Protein AF-X1K021-F1 (afdb_monomer_lite)

Secondary structure (DSSP, 8-state):
-EEEETTEEEEPPPEE-STTT-EE-PPPP--TT--EEEE-EEE-TT--EEE---EEE------S-SEEEEE-S--GGG--HHHHHHTT-TT-EEEE-HHHH-S--HHHHTT-SEEEEE--SSTT-S--SBSTT-HHHHHHHTT-EEEEE-SSHHHHHTTS--EE--TTBHIIIII-EEEEE-----SEEEEPTT-TTTTT-EEE---SS-----EEEE-TT-EESEE-TTS-SBSSEEEE-SS-EEEE-

Sequence (249 aa):
LIVSANGVEDTIPMTPTRSGVEYAANIPTYSDTTDILYHVEAMDSDSNVSSSVTYEFWYLIPSSANVLYVNESGDPVLDYQDVLDSLSITGGYDVYDPATYGIPDPSVLANYGSVVWNGDCGYGTILTKESAGNVLYDYMVNGGNIFFNSDEILGLWDGWSNVAYSPGEFPYDVLGVTYIYNDISYDSVYGVTGDPITSGVVAELTHPLTNWDDEVDIDTNVVSIFTDAAATTCRGLRWDDVDNKVVFL

Foldseek 3Di:
DWKAKQNRIDDFDWDADPDNPDTDDDDDDDDQPIWIKDWDWDADPVRDIDIDDIDTAHADDDDLAQEEEEAAAPDPVLDCPVVQVVVPRVRGYHYHYCVRHNDDACVPLVSHQEYEYEHYLQDPDPAAQFLVNGRVSVSVVVLHEYEHEHQHNVCNNVVNDWDADDPRTCCCRPVQFGIKDWQPQDQKKFFDQPPPPRNGDIDGDDDPDGRTQMWTDGDPQKAAGIDPPVRPTGRWIWHDDPRYIYTYD

Structure (mmCIF, N/CA/C/O backbone):
data_AF-X1K021-F1
#
_entry.id   AF-X1K021-F1
#
loop_
_atom_site.group_PDB
_atom_site.id
_atom_site.type_symbol
_atom_site.label_atom_id
_atom_site.label_alt_id
_atom_site.label_comp_id
_atom_site.label_asym_id
_atom_site.label_entity_id
_atom_site.label_seq_id
_atom_site.pdbx_PDB_ins_code
_atom_site.Cartn_x
_atom_site.Cartn_y
_atom_site.Cartn_z
_atom_site.occupancy
_atom_site.B_iso_or_equiv
_atom_site.auth_seq_id
_atom_site.auth_comp_id
_atom_site.auth_asym_id
_atom_site.auth_atom_id
_atom_site.pdbx_PDB_model_num
ATOM 1 N N . LEU A 1 1 ? 15.239 3.481 -27.494 1.00 93.88 1 LEU A N 1
ATOM 2 C CA . LEU A 1 1 ? 15.637 3.467 -26.074 1.00 93.88 1 LEU A CA 1
ATOM 3 C C . LEU A 1 1 ? 17.020 2.853 -26.009 1.00 93.88 1 LEU A C 1
ATOM 5 O O . LEU A 1 1 ? 17.187 1.750 -26.509 1.00 93.88 1 LEU A O 1
ATOM 9 N N . ILE A 1 2 ? 17.996 3.576 -25.478 1.00 95.00 2 ILE A N 1
ATOM 10 C CA . ILE A 1 2 ? 19.333 3.048 -25.212 1.00 95.00 2 ILE A CA 1
ATOM 11 C C . ILE A 1 2 ? 19.376 2.670 -23.737 1.00 95.00 2 ILE A C 1
ATOM 13 O O . ILE A 1 2 ? 19.002 3.485 -22.894 1.00 95.00 2 ILE A O 1
ATOM 17 N N . VAL A 1 3 ? 19.793 1.443 -23.438 1.00 94.31 3 VAL A N 1
ATOM 18 C CA . VAL A 1 3 ? 19.951 0.930 -22.073 1.00 94.31 3 VAL A CA 1
ATOM 19 C C . VAL A 1 3 ? 21.382 0.462 -21.906 1.00 94.31 3 VAL A C 1
ATOM 21 O O . VAL A 1 3 ? 21.883 -0.271 -22.747 1.00 94.31 3 VAL A O 1
ATOM 24 N N . SER A 1 4 ? 22.030 0.858 -20.821 1.00 93.12 4 SER A N 1
ATOM 25 C CA . SER A 1 4 ? 23.324 0.344 -20.400 1.00 93.12 4 SER A CA 1
ATOM 26 C C . SER A 1 4 ? 23.134 -0.497 -19.149 1.00 93.12 4 SER A C 1
ATOM 28 O O . SER A 1 4 ? 22.626 -0.001 -18.147 1.00 93.12 4 SER A O 1
ATOM 30 N N . ALA A 1 5 ? 23.540 -1.762 -19.222 1.00 89.69 5 ALA A N 1
ATOM 31 C CA . ALA A 1 5 ? 23.546 -2.693 -18.104 1.00 89.69 5 ALA A CA 1
ATOM 32 C C . ALA A 1 5 ? 24.994 -3.044 -17.758 1.00 89.69 5 ALA A C 1
ATOM 34 O O . ALA A 1 5 ? 25.696 -3.653 -18.570 1.00 89.69 5 ALA A O 1
ATOM 35 N N . ASN A 1 6 ? 25.470 -2.628 -16.581 1.00 88.31 6 ASN A N 1
ATOM 36 C CA . ASN A 1 6 ? 26.879 -2.758 -16.176 1.00 88.31 6 ASN A CA 1
ATOM 37 C C . ASN A 1 6 ? 27.868 -2.217 -17.234 1.00 88.31 6 ASN A C 1
ATOM 39 O O . ASN A 1 6 ? 28.923 -2.805 -17.491 1.00 88.31 6 ASN A O 1
ATOM 43 N N . GLY A 1 7 ? 27.510 -1.109 -17.891 1.00 88.25 7 GLY A N 1
ATOM 44 C CA . GLY A 1 7 ? 28.322 -0.480 -18.937 1.00 88.25 7 GLY A CA 1
ATOM 45 C C . GLY A 1 7 ? 28.203 -1.114 -20.328 1.00 88.25 7 GLY A C 1
ATOM 46 O O . GLY A 1 7 ? 28.892 -0.669 -21.246 1.00 88.25 7 GLY A O 1
ATOM 47 N N . VAL A 1 8 ? 27.365 -2.141 -20.505 1.00 91.25 8 VAL A N 1
ATOM 48 C CA . VAL A 1 8 ? 27.077 -2.744 -21.814 1.00 91.25 8 VAL A CA 1
ATOM 49 C C . VAL A 1 8 ? 25.807 -2.128 -22.385 1.00 91.25 8 VAL A C 1
ATOM 51 O O . VAL A 1 8 ? 24.727 -2.323 -21.835 1.00 91.25 8 VAL A O 1
ATOM 54 N N . GLU A 1 9 ? 25.946 -1.407 -23.496 1.00 93.25 9 GLU A N 1
ATOM 55 C CA . GLU A 1 9 ? 24.829 -0.740 -24.166 1.00 93.25 9 GLU A CA 1
ATOM 56 C C . GLU A 1 9 ? 24.055 -1.677 -25.101 1.00 93.25 9 GLU A C 1
ATOM 58 O O . GLU A 1 9 ? 24.637 -2.431 -25.885 1.00 93.25 9 GLU A O 1
ATOM 63 N N . ASP A 1 10 ? 22.732 -1.564 -25.051 1.00 93.88 10 ASP A N 1
ATOM 64 C CA . ASP A 1 10 ? 21.785 -2.176 -25.969 1.00 93.88 10 ASP A CA 1
ATOM 65 C C . ASP A 1 10 ? 20.789 -1.127 -26.488 1.00 93.88 10 ASP A C 1
ATOM 67 O O . ASP A 1 10 ? 20.460 -0.144 -25.818 1.00 93.88 10 ASP A O 1
ATOM 71 N N . THR A 1 11 ? 20.307 -1.334 -27.712 1.00 95.06 11 THR A N 1
ATOM 72 C CA . THR A 1 11 ? 19.310 -0.477 -28.359 1.00 95.06 11 THR A CA 1
ATOM 73 C C . THR A 1 11 ? 17.988 -1.215 -28.459 1.00 95.06 11 THR A C 1
ATOM 75 O O . THR A 1 11 ? 17.816 -2.123 -29.271 1.00 95.06 11 THR A O 1
ATOM 78 N N . ILE A 1 12 ? 17.010 -0.756 -27.687 1.00 94.50 12 ILE A N 1
ATOM 79 C CA . ILE A 1 12 ? 15.663 -1.309 -27.670 1.00 94.50 12 ILE A CA 1
ATOM 80 C C . ILE A 1 12 ? 14.760 -0.462 -28.583 1.00 94.50 12 ILE A C 1
ATOM 82 O O . ILE A 1 12 ? 14.604 0.752 -28.352 1.00 94.50 12 ILE A O 1
ATOM 86 N N . PRO A 1 13 ? 14.143 -1.068 -29.618 1.00 92.75 13 PRO A N 1
ATOM 87 C CA . PRO A 1 13 ? 13.168 -0.391 -30.461 1.00 92.75 13 PRO A CA 1
ATOM 88 C C . PRO A 1 13 ? 11.969 0.084 -29.642 1.00 92.75 13 PRO A C 1
ATOM 90 O O . PRO A 1 13 ? 11.385 -0.686 -28.883 1.00 92.75 13 PRO A O 1
ATOM 93 N N . MET A 1 14 ? 11.577 1.344 -29.827 1.00 92.75 14 MET A N 1
ATOM 94 C CA . MET A 1 14 ? 10.377 1.894 -29.199 1.00 92.75 14 MET A CA 1
ATOM 95 C C . MET A 1 14 ? 9.203 1.845 -30.172 1.00 92.75 14 MET A C 1
ATOM 97 O O . MET A 1 14 ? 9.339 2.177 -31.350 1.00 92.75 14 MET A O 1
ATOM 101 N N . THR A 1 15 ? 8.041 1.440 -29.674 1.00 91.31 15 THR A N 1
ATOM 102 C CA . THR A 1 15 ? 6.801 1.328 -30.446 1.00 91.31 15 THR A CA 1
ATOM 103 C C . THR A 1 15 ? 5.843 2.466 -30.102 1.00 91.31 15 THR A C 1
ATOM 105 O O . THR A 1 15 ? 5.716 2.792 -28.921 1.00 91.31 15 THR A O 1
ATOM 108 N N . PRO A 1 16 ? 5.139 3.058 -31.082 1.00 89.25 16 PRO A N 1
ATOM 109 C CA . PRO A 1 16 ? 4.164 4.107 -30.806 1.00 89.25 16 PRO A CA 1
ATOM 110 C C . PRO A 1 16 ? 2.962 3.557 -30.019 1.00 89.25 16 PRO A C 1
ATOM 112 O O . PRO A 1 16 ? 2.382 2.547 -30.418 1.00 89.25 16 PRO A O 1
ATOM 115 N N . THR A 1 17 ? 2.569 4.216 -28.925 1.00 80.19 17 THR A N 1
ATOM 116 C CA . THR A 1 17 ? 1.496 3.753 -28.016 1.00 80.19 17 THR A CA 1
ATOM 117 C C . THR A 1 17 ? 0.142 4.389 -28.326 1.00 80.19 17 THR A C 1
ATOM 119 O O . THR A 1 17 ? -0.866 3.688 -28.425 1.00 80.19 17 THR A O 1
ATOM 122 N N . ARG A 1 18 ? 0.093 5.714 -28.534 1.00 58.97 18 ARG A N 1
ATOM 123 C CA . ARG A 1 18 ? -1.139 6.435 -28.896 1.00 58.97 18 ARG A CA 1
ATOM 124 C C . ARG A 1 18 ? -0.830 7.686 -29.723 1.00 58.97 18 ARG A C 1
ATOM 126 O O . ARG A 1 18 ? 0.024 8.496 -29.388 1.00 58.97 18 ARG A O 1
ATOM 133 N N . SER A 1 19 ? -1.527 7.853 -30.848 1.00 68.19 19 SER A N 1
ATOM 134 C CA . SER A 1 19 ? -1.441 9.009 -31.771 1.00 68.19 19 SER A CA 1
ATOM 135 C C . SER A 1 19 ? -0.088 9.320 -32.448 1.00 68.19 19 SER A C 1
ATOM 137 O O . SER A 1 19 ? 0.000 10.295 -33.187 1.00 68.19 19 SER A O 1
ATOM 139 N N . GLY A 1 20 ? 0.942 8.480 -32.283 1.00 68.44 20 GLY A N 1
ATOM 140 C CA . GLY A 1 20 ? 2.237 8.630 -32.973 1.00 68.44 20 GLY A CA 1
ATOM 141 C C . GLY A 1 20 ? 3.166 9.694 -32.376 1.00 68.44 20 GLY A C 1
ATOM 142 O O . GLY A 1 20 ? 4.229 9.961 -32.935 1.00 68.44 20 GLY A O 1
ATOM 143 N N . VAL A 1 21 ? 2.764 10.283 -31.247 1.00 79.62 21 VAL A N 1
ATOM 144 C CA . VAL A 1 21 ? 3.543 11.270 -30.479 1.00 79.62 21 VAL A CA 1
ATOM 145 C C . VAL A 1 21 ? 4.110 10.692 -29.179 1.00 79.62 21 VAL A C 1
ATOM 147 O O . VAL A 1 21 ? 4.986 11.298 -28.578 1.00 79.62 21 VAL A O 1
ATOM 150 N N . GLU A 1 22 ? 3.652 9.506 -28.778 1.00 87.50 22 GLU A N 1
ATOM 151 C CA . GLU A 1 22 ? 4.146 8.751 -27.626 1.00 87.50 22 GLU A CA 1
ATOM 152 C C . GLU A 1 22 ? 4.749 7.430 -28.102 1.00 87.50 22 GLU A C 1
ATOM 154 O O . GLU A 1 22 ? 4.164 6.746 -28.949 1.00 87.50 22 GLU A O 1
ATOM 159 N N . TYR A 1 23 ? 5.905 7.072 -27.546 1.00 90.25 23 TYR A N 1
ATOM 160 C CA . TYR A 1 23 ? 6.648 5.855 -27.856 1.00 90.25 23 TYR A CA 1
ATOM 161 C C . TYR A 1 23 ? 7.016 5.147 -26.554 1.00 90.25 23 TYR A C 1
ATOM 163 O O . TYR A 1 23 ? 7.451 5.798 -25.608 1.00 90.25 23 TYR A O 1
ATOM 171 N N . ALA A 1 24 ? 6.899 3.821 -26.521 1.00 91.38 24 ALA A N 1
ATOM 172 C CA . ALA A 1 24 ? 7.259 3.008 -25.363 1.00 91.38 24 ALA A CA 1
ATOM 173 C C . ALA A 1 24 ? 8.136 1.819 -25.755 1.00 91.38 24 ALA A C 1
ATOM 175 O O . ALA A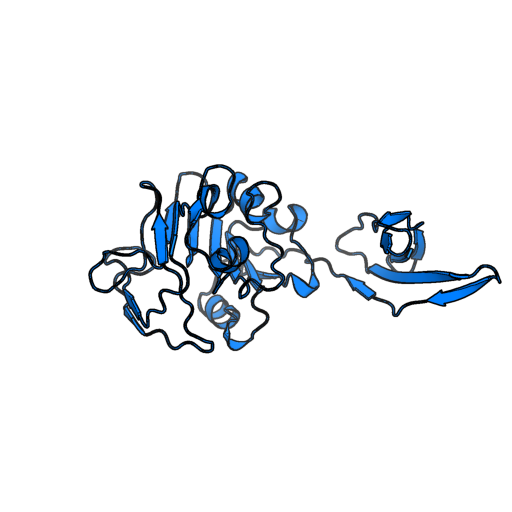 1 24 ? 8.041 1.287 -26.862 1.00 91.38 24 ALA A O 1
ATOM 176 N N . ALA A 1 25 ? 8.979 1.402 -24.820 1.00 92.38 25 ALA A N 1
ATOM 177 C CA . ALA A 1 25 ? 9.733 0.159 -24.844 1.00 92.38 25 ALA A CA 1
ATOM 178 C C . ALA A 1 25 ? 9.875 -0.342 -23.406 1.00 92.38 25 ALA A C 1
ATOM 180 O O . ALA A 1 25 ? 9.902 0.466 -22.480 1.00 92.38 25 ALA A O 1
ATOM 181 N N . ASN A 1 26 ? 10.004 -1.656 -23.239 1.00 89.88 26 ASN A N 1
ATOM 182 C CA . ASN A 1 26 ? 10.288 -2.256 -21.941 1.00 89.88 26 ASN A CA 1
ATOM 183 C C . ASN A 1 26 ? 11.786 -2.523 -21.832 1.00 89.88 26 ASN A C 1
ATOM 185 O O . ASN A 1 26 ? 12.370 -3.133 -22.731 1.00 89.88 26 ASN A O 1
ATOM 189 N N . ILE A 1 27 ? 12.386 -2.089 -20.727 1.00 88.56 27 ILE A N 1
ATOM 190 C CA . ILE A 1 27 ? 13.730 -2.515 -20.342 1.00 88.56 27 ILE A CA 1
ATOM 191 C C . ILE A 1 27 ? 13.633 -3.994 -19.919 1.00 88.56 27 ILE A C 1
ATOM 193 O O . ILE A 1 27 ? 12.727 -4.332 -19.154 1.00 88.56 27 ILE A O 1
ATOM 197 N N . PRO A 1 28 ? 14.487 -4.899 -20.438 1.00 85.56 28 PRO A N 1
ATOM 198 C CA . PRO A 1 28 ? 14.498 -6.295 -20.023 1.00 85.56 28 PRO A CA 1
ATOM 199 C C . PRO A 1 28 ? 14.736 -6.443 -18.522 1.00 85.56 28 PRO A C 1
ATOM 201 O O . PRO A 1 28 ? 15.308 -5.570 -17.879 1.00 85.56 28 PRO A O 1
ATOM 204 N N . THR A 1 29 ? 14.351 -7.588 -17.971 1.00 81.50 29 THR A N 1
ATOM 205 C CA . THR A 1 29 ? 14.687 -7.926 -16.588 1.00 81.50 29 THR A CA 1
ATOM 206 C C . THR A 1 29 ? 16.194 -8.149 -16.453 1.00 81.50 29 THR A C 1
ATOM 208 O O . THR A 1 29 ? 16.773 -8.945 -17.198 1.00 81.50 29 THR A O 1
ATOM 211 N N . TYR A 1 30 ? 16.808 -7.488 -15.473 1.00 81.62 30 TYR A N 1
ATOM 212 C CA . TYR A 1 30 ? 18.199 -7.696 -15.068 1.00 81.62 30 TYR A CA 1
ATOM 213 C C . TYR A 1 30 ? 18.260 -8.212 -13.626 1.00 81.62 30 TYR A C 1
ATOM 215 O O . TYR A 1 30 ? 17.245 -8.235 -12.933 1.00 81.62 30 TYR A O 1
ATOM 223 N N . SER A 1 31 ? 19.432 -8.677 -13.180 1.00 79.88 31 SER A N 1
ATOM 224 C CA . SER A 1 31 ? 19.614 -8.994 -11.760 1.00 79.88 31 SER A CA 1
ATOM 225 C C . SER A 1 31 ? 19.627 -7.715 -10.924 1.00 79.88 31 SER A C 1
ATOM 227 O O . SER A 1 31 ? 20.080 -6.674 -11.395 1.00 79.88 31 SER A O 1
ATOM 229 N N . ASP A 1 32 ? 19.223 -7.844 -9.666 1.00 70.00 32 ASP A N 1
ATOM 230 C CA . ASP A 1 32 ? 19.270 -6.830 -8.599 1.00 70.00 32 ASP A CA 1
ATOM 231 C C . ASP A 1 32 ? 20.648 -6.169 -8.382 1.00 70.00 32 ASP A C 1
ATOM 233 O O . ASP A 1 32 ? 20.761 -5.083 -7.829 1.00 70.00 32 ASP A O 1
ATOM 237 N N . THR A 1 33 ? 21.708 -6.819 -8.850 1.00 77.56 33 THR A N 1
ATOM 238 C CA . THR A 1 33 ? 23.104 -6.356 -8.820 1.00 77.56 33 THR A CA 1
ATOM 239 C C . THR A 1 33 ? 23.557 -5.642 -10.098 1.00 77.56 33 THR A C 1
ATOM 241 O O . THR A 1 33 ? 24.751 -5.392 -10.269 1.00 77.56 33 THR A O 1
ATOM 244 N N . THR A 1 34 ? 22.646 -5.378 -11.036 1.00 82.00 34 THR A N 1
ATOM 245 C CA . THR A 1 34 ? 22.969 -4.723 -12.309 1.00 82.00 34 THR A CA 1
ATOM 246 C C . THR A 1 34 ? 22.701 -3.228 -12.228 1.00 82.00 34 THR A C 1
ATOM 248 O O . THR A 1 34 ? 21.561 -2.821 -12.019 1.00 82.00 34 THR A O 1
ATOM 251 N N . ASP A 1 35 ? 23.724 -2.421 -12.501 1.00 82.56 35 ASP A N 1
ATOM 252 C CA . ASP A 1 35 ? 23.564 -0.979 -12.681 1.00 82.56 35 ASP A CA 1
ATOM 253 C C . ASP A 1 35 ? 22.873 -0.719 -14.026 1.00 82.56 35 ASP A C 1
ATOM 255 O O . ASP A 1 35 ? 23.424 -1.071 -15.081 1.00 82.56 35 ASP A O 1
ATOM 259 N N . ILE A 1 36 ? 21.679 -0.114 -13.997 1.00 89.44 36 ILE A N 1
ATOM 260 C CA . ILE A 1 36 ? 20.903 0.214 -15.197 1.00 89.44 36 ILE A CA 1
ATOM 261 C C . ILE A 1 36 ? 20.840 1.721 -15.415 1.00 89.44 36 ILE A C 1
ATOM 263 O O . ILE A 1 36 ? 20.267 2.465 -14.623 1.00 89.44 36 ILE A O 1
ATOM 267 N N . LEU A 1 37 ? 21.365 2.152 -16.559 1.00 92.25 37 LEU A N 1
ATOM 268 C CA . LEU A 1 37 ? 21.245 3.514 -17.073 1.00 92.25 37 LEU A CA 1
ATOM 269 C C . LEU A 1 37 ? 20.451 3.479 -18.376 1.00 92.25 37 LEU A C 1
ATOM 271 O O . LEU A 1 37 ? 20.615 2.560 -19.175 1.00 92.25 37 LEU A O 1
ATOM 275 N N . TYR A 1 38 ? 19.625 4.483 -18.645 1.00 94.00 38 TYR A N 1
ATOM 276 C CA . TYR A 1 38 ? 18.890 4.559 -19.902 1.00 94.00 38 TYR A CA 1
ATOM 277 C C . TYR A 1 38 ? 18.673 5.991 -20.383 1.00 94.00 38 TYR A C 1
ATOM 279 O O . TYR A 1 38 ? 18.608 6.936 -19.604 1.00 94.00 38 TYR A O 1
ATOM 287 N N . HIS A 1 39 ? 18.544 6.160 -21.694 1.00 95.56 39 HIS A N 1
ATOM 288 C CA . HIS A 1 39 ? 18.113 7.412 -22.311 1.00 95.56 39 HIS A CA 1
ATOM 289 C C . HIS A 1 39 ? 17.355 7.125 -23.606 1.00 95.56 39 HIS A C 1
ATOM 291 O O . HIS A 1 39 ? 17.448 6.044 -24.196 1.00 95.56 39 HIS A O 1
ATOM 297 N N . VAL A 1 40 ? 16.569 8.092 -24.065 1.00 95.62 40 VAL A N 1
ATOM 298 C CA . VAL A 1 40 ? 15.858 7.989 -25.341 1.00 95.62 40 VAL A CA 1
ATOM 299 C C . VAL A 1 40 ? 16.570 8.812 -26.399 1.00 95.62 40 VAL A C 1
ATOM 301 O O . VAL A 1 40 ? 17.002 9.931 -26.139 1.00 95.62 40 VAL A O 1
ATOM 304 N N . GLU A 1 41 ? 16.669 8.254 -27.601 1.00 95.25 41 GLU A N 1
ATOM 305 C CA . GLU A 1 41 ? 17.169 8.952 -28.780 1.00 95.25 41 GLU A CA 1
ATOM 306 C C . GLU A 1 41 ? 16.061 9.049 -29.822 1.00 95.25 41 GLU A C 1
ATOM 308 O O . GLU A 1 41 ? 15.318 8.089 -30.051 1.00 95.25 41 GLU A O 1
ATOM 313 N N . ALA A 1 42 ? 15.962 10.212 -30.458 1.00 92.44 42 ALA A N 1
ATOM 314 C CA . ALA A 1 42 ? 15.086 10.465 -31.587 1.00 92.44 42 ALA A CA 1
ATOM 315 C C . ALA A 1 42 ? 15.928 10.870 -32.798 1.00 92.44 42 ALA A C 1
ATOM 317 O O . ALA A 1 42 ? 16.848 11.678 -32.677 1.00 92.44 42 ALA A O 1
ATOM 318 N N . MET A 1 43 ? 15.587 10.322 -33.965 1.00 92.75 43 MET A N 1
ATOM 319 C CA . MET A 1 43 ? 16.242 10.624 -35.235 1.00 92.75 43 MET A CA 1
ATOM 320 C C . MET A 1 43 ? 15.224 11.198 -36.221 1.00 92.75 43 MET A C 1
ATOM 322 O O . MET A 1 43 ? 14.160 10.607 -36.420 1.00 92.75 43 MET A O 1
ATOM 326 N N . ASP A 1 44 ? 15.537 12.339 -36.835 1.00 92.31 44 ASP A N 1
ATOM 327 C CA . ASP A 1 44 ? 14.700 12.929 -37.884 1.00 92.31 44 ASP A CA 1
ATOM 328 C C . ASP A 1 44 ? 14.959 12.307 -39.273 1.00 92.31 44 ASP A C 1
ATOM 330 O O . ASP A 1 44 ? 15.814 11.436 -39.454 1.00 92.31 44 ASP A O 1
ATOM 334 N N . SER A 1 45 ? 14.202 12.741 -40.287 1.00 94.88 45 SER A N 1
ATOM 335 C CA . SER A 1 45 ? 14.335 12.236 -41.664 1.00 94.88 45 SER A CA 1
ATOM 336 C C . SER A 1 45 ? 15.671 12.575 -42.331 1.00 94.88 45 SER A C 1
ATOM 338 O O . SER A 1 45 ? 16.026 11.939 -43.323 1.00 94.88 45 SER A O 1
ATOM 340 N N . ASP A 1 46 ? 16.402 13.552 -41.795 1.00 97.06 46 ASP A N 1
ATOM 341 C CA . ASP A 1 46 ? 17.709 13.991 -42.282 1.00 97.06 46 ASP A CA 1
ATOM 342 C C . ASP A 1 46 ? 18.857 13.306 -41.518 1.00 97.06 46 ASP A C 1
ATOM 344 O O . ASP A 1 46 ? 20.027 13.616 -41.738 1.00 97.06 46 ASP A O 1
ATOM 348 N N . SER A 1 47 ? 18.535 12.316 -40.675 1.00 94.56 47 SER A N 1
ATOM 349 C CA . SER A 1 47 ? 19.473 11.581 -39.817 1.00 94.56 47 SER A CA 1
ATOM 350 C C . SER A 1 47 ? 20.113 12.425 -38.705 1.00 94.56 47 SER A C 1
ATOM 352 O O . SER A 1 47 ? 21.159 12.043 -38.178 1.00 94.56 47 SER A O 1
ATOM 354 N N . ASN A 1 48 ? 19.505 13.551 -38.312 1.00 95.62 48 ASN A N 1
ATOM 355 C CA . ASN A 1 48 ? 19.915 14.261 -37.100 1.00 95.62 48 ASN A CA 1
ATOM 356 C C . ASN A 1 48 ? 19.385 13.512 -35.877 1.00 95.62 48 ASN A C 1
ATOM 358 O O . ASN A 1 48 ? 18.196 13.200 -35.812 1.00 95.62 48 ASN A O 1
ATOM 362 N N . VAL A 1 49 ? 20.260 13.260 -34.903 1.00 95.38 49 VAL A N 1
ATOM 363 C CA . VAL A 1 49 ? 19.923 12.566 -33.654 1.00 95.38 49 VAL A CA 1
ATOM 364 C C . VAL A 1 49 ? 19.923 13.556 -32.493 1.00 95.38 49 VAL A C 1
ATOM 366 O O . VAL A 1 49 ? 20.817 14.396 -32.377 1.00 95.38 49 VAL A O 1
ATOM 369 N N . SER A 1 50 ? 18.919 13.449 -31.629 1.00 95.81 50 SER A N 1
ATOM 370 C CA . SER A 1 50 ? 18.863 14.130 -30.338 1.00 95.81 50 SER A CA 1
ATOM 371 C C . SER A 1 50 ? 18.564 13.114 -29.241 1.00 95.81 50 SER A C 1
ATOM 373 O O . SER A 1 50 ? 17.754 12.209 -29.447 1.00 95.81 50 SER A O 1
ATOM 375 N N . SER A 1 51 ? 19.204 13.281 -28.087 1.00 95.75 51 SER A N 1
ATOM 376 C CA . SER A 1 51 ? 19.114 12.358 -26.954 1.00 95.75 51 SER A CA 1
ATOM 377 C C . SER A 1 51 ? 18.554 13.086 -25.731 1.00 95.75 51 SER A C 1
ATOM 379 O O . SER A 1 51 ? 18.791 14.284 -25.542 1.00 95.75 51 SER A O 1
ATOM 381 N N . SER A 1 52 ? 17.801 12.373 -24.896 1.00 95.56 52 SER A N 1
ATOM 382 C CA . SER A 1 52 ? 17.404 12.873 -23.580 1.00 95.56 52 SER A CA 1
ATOM 383 C C . SER A 1 52 ? 18.601 12.952 -22.630 1.00 95.56 52 SER A C 1
ATOM 385 O O . SER A 1 52 ? 19.706 12.508 -22.941 1.00 95.56 52 SER A O 1
ATOM 387 N N . VAL A 1 53 ? 18.359 13.465 -21.423 1.00 95.38 53 VAL A N 1
ATOM 388 C CA . VAL A 1 53 ? 19.246 13.169 -20.292 1.00 95.38 53 VAL A CA 1
ATOM 389 C C . VAL A 1 53 ? 19.249 11.662 -20.006 1.00 95.38 53 VAL A C 1
ATOM 391 O O . VAL A 1 53 ? 18.297 10.957 -20.358 1.00 95.38 53 VAL A O 1
ATOM 394 N N . THR A 1 54 ? 20.324 11.183 -19.384 1.00 94.00 54 THR A N 1
ATOM 395 C CA . THR A 1 54 ? 20.420 9.811 -18.878 1.00 94.00 54 THR A CA 1
ATOM 396 C C . THR A 1 54 ? 19.697 9.700 -17.545 1.00 94.00 54 THR A C 1
ATOM 398 O O . THR A 1 54 ? 19.884 10.538 -16.664 1.00 94.00 54 THR A O 1
ATOM 401 N N . TYR A 1 55 ? 18.901 8.651 -17.419 1.00 90.62 55 TYR A N 1
ATOM 402 C CA . TYR A 1 55 ? 18.198 8.238 -16.217 1.00 90.62 55 TYR A CA 1
ATOM 403 C C . TYR A 1 55 ? 18.794 6.930 -15.695 1.00 90.62 55 TYR A C 1
ATOM 405 O O . TYR A 1 55 ? 19.455 6.201 -16.434 1.00 90.62 55 TYR A O 1
ATOM 413 N N . GLU A 1 56 ? 18.528 6.624 -14.434 1.00 87.31 56 GLU A N 1
ATOM 414 C CA . GLU A 1 56 ? 18.882 5.369 -13.772 1.00 87.31 56 GLU A CA 1
ATOM 415 C C . GLU A 1 56 ? 17.679 4.864 -12.976 1.00 87.31 56 GLU A C 1
ATOM 417 O O . GLU A 1 56 ? 16.776 5.643 -12.660 1.00 87.31 56 GLU A O 1
ATOM 422 N N . PHE A 1 57 ? 17.653 3.570 -12.670 1.00 78.12 57 PHE A N 1
ATOM 423 C CA . PHE A 1 57 ? 16.775 3.042 -11.631 1.00 78.12 57 PHE A CA 1
ATOM 424 C C . PHE A 1 57 ? 17.523 2.000 -10.805 1.00 78.12 57 PHE A C 1
ATOM 426 O O . PHE A 1 57 ? 18.433 1.332 -11.300 1.00 78.12 57 PHE A O 1
ATOM 433 N N . TRP A 1 58 ? 17.131 1.890 -9.541 1.00 77.75 58 TRP A N 1
ATOM 434 C CA . TRP A 1 58 ? 17.776 1.032 -8.557 1.00 77.75 58 TRP A CA 1
ATOM 435 C C . TRP A 1 58 ? 16.868 -0.148 -8.219 1.00 77.75 58 TRP A C 1
ATOM 437 O O . TRP A 1 58 ? 15.648 -0.055 -8.345 1.00 77.75 58 TRP A O 1
ATOM 447 N N . TYR A 1 59 ? 17.464 -1.249 -7.769 1.00 82.12 59 TYR A N 1
ATOM 448 C CA . TYR A 1 59 ? 16.739 -2.339 -7.122 1.00 82.12 59 TYR A CA 1
ATOM 449 C C . TYR A 1 59 ? 16.983 -2.252 -5.620 1.00 82.12 59 TYR A C 1
ATOM 451 O O . TYR A 1 59 ? 18.122 -2.040 -5.192 1.00 82.12 59 TYR A O 1
ATOM 459 N N . LEU A 1 60 ? 15.941 -2.460 -4.812 1.00 86.94 60 LEU A N 1
ATOM 460 C CA . LEU A 1 60 ? 16.174 -2.806 -3.417 1.00 86.94 60 LEU A CA 1
ATOM 461 C C . LEU A 1 60 ? 16.728 -4.233 -3.390 1.00 86.94 60 LEU A C 1
ATOM 463 O O . LEU A 1 60 ? 16.108 -5.143 -3.935 1.00 86.94 60 LEU A O 1
ATOM 467 N N . ILE A 1 61 ? 17.873 -4.425 -2.739 1.00 87.19 61 ILE A N 1
ATOM 468 C CA . ILE A 1 61 ? 18.378 -5.753 -2.389 1.00 87.19 61 ILE A CA 1
ATOM 469 C C . ILE A 1 61 ? 17.901 -6.032 -0.961 1.00 87.19 61 ILE A C 1
ATOM 471 O O . ILE A 1 61 ? 18.427 -5.399 -0.039 1.00 87.19 61 ILE A O 1
ATOM 475 N N . PRO A 1 62 ? 16.926 -6.940 -0.756 1.00 89.62 62 PRO A N 1
ATOM 476 C CA . PRO A 1 62 ? 16.430 -7.246 0.576 1.00 89.62 62 PRO A CA 1
ATOM 477 C C . PRO A 1 62 ? 17.559 -7.707 1.493 1.00 89.62 62 PRO A C 1
ATOM 479 O O . PRO A 1 62 ? 18.388 -8.548 1.124 1.00 89.62 62 PRO A O 1
ATOM 482 N N . SER A 1 63 ? 17.595 -7.163 2.703 1.00 90.62 63 SER A N 1
ATOM 483 C CA . SER A 1 63 ? 18.467 -7.670 3.752 1.00 90.62 63 SER A CA 1
ATOM 484 C C . SER A 1 63 ? 17.855 -8.923 4.397 1.00 90.62 63 SER A C 1
ATOM 486 O O . SER A 1 63 ? 16.925 -9.538 3.877 1.00 90.62 63 SER A O 1
ATOM 488 N N . SER A 1 64 ? 18.377 -9.345 5.552 1.00 91.44 64 SER A N 1
ATOM 489 C CA . SER A 1 64 ? 17.728 -10.380 6.368 1.00 91.44 64 SER A CA 1
ATOM 490 C C . SER A 1 64 ? 16.586 -9.837 7.244 1.00 91.44 64 SER A C 1
ATOM 492 O O . SER A 1 64 ? 16.175 -10.524 8.183 1.00 91.44 64 SER A O 1
ATOM 494 N N . ALA A 1 65 ? 16.149 -8.593 7.024 1.00 95.50 65 ALA A N 1
ATOM 495 C CA . ALA A 1 65 ? 15.066 -7.965 7.766 1.00 95.50 65 ALA A CA 1
ATOM 496 C C . ALA A 1 65 ? 13.724 -8.668 7.530 1.00 95.50 65 ALA A C 1
ATOM 498 O O . ALA A 1 65 ? 13.453 -9.186 6.454 1.00 95.50 65 ALA A O 1
ATOM 499 N N . ASN A 1 66 ? 12.866 -8.674 8.554 1.00 94.25 66 ASN A N 1
ATOM 500 C CA . ASN A 1 66 ? 11.525 -9.263 8.454 1.00 94.25 66 ASN A CA 1
ATOM 501 C C . ASN A 1 66 ? 10.445 -8.224 8.119 1.00 94.25 66 ASN A C 1
ATOM 503 O O . ASN A 1 66 ? 9.322 -8.594 7.778 1.00 94.25 66 ASN A O 1
ATOM 507 N N . VAL A 1 67 ? 10.768 -6.937 8.254 1.00 97.44 67 VAL A N 1
ATOM 508 C CA . VAL A 1 67 ? 9.844 -5.826 8.028 1.00 97.44 67 VAL A CA 1
ATOM 509 C C . VAL A 1 67 ? 10.336 -4.989 6.857 1.00 97.44 67 VAL A C 1
ATOM 511 O O . VAL A 1 67 ? 11.513 -4.638 6.805 1.00 97.44 67 VAL A O 1
ATOM 514 N N . LEU A 1 68 ? 9.429 -4.645 5.950 1.00 97.62 68 LEU A N 1
ATOM 515 C CA . LEU A 1 68 ? 9.653 -3.599 4.960 1.00 97.62 68 LEU A CA 1
ATOM 516 C C . LEU A 1 68 ? 8.902 -2.345 5.391 1.00 97.62 68 LEU A C 1
ATOM 518 O O . LEU A 1 68 ? 7.683 -2.389 5.551 1.00 97.62 68 LEU A O 1
ATOM 522 N N . TYR A 1 69 ? 9.617 -1.242 5.568 1.00 97.00 69 TYR A N 1
ATOM 523 C CA . TYR A 1 69 ? 9.020 0.077 5.699 1.00 97.00 69 TYR A CA 1
ATOM 524 C C . TYR A 1 69 ? 8.965 0.735 4.324 1.00 97.00 69 TYR A C 1
ATOM 526 O O . TYR A 1 69 ? 9.999 1.073 3.752 1.00 97.00 69 TYR A O 1
ATOM 534 N N . VAL A 1 70 ? 7.761 0.894 3.788 1.00 94.81 70 VAL A N 1
ATOM 535 C CA . VAL A 1 70 ? 7.526 1.624 2.546 1.00 94.81 70 VAL A CA 1
ATOM 536 C C . VAL A 1 70 ? 7.177 3.058 2.912 1.00 94.81 70 VAL A C 1
ATOM 538 O O . VAL A 1 70 ? 6.155 3.292 3.557 1.00 94.81 70 VAL A O 1
ATOM 541 N N . ASN A 1 71 ? 8.028 4.005 2.522 1.00 92.00 71 ASN A N 1
ATOM 542 C CA . ASN A 1 71 ? 7.786 5.425 2.742 1.00 92.00 71 ASN A CA 1
ATOM 543 C C . ASN A 1 71 ? 7.355 6.084 1.431 1.00 92.00 71 ASN A C 1
ATOM 545 O O . ASN A 1 71 ? 8.192 6.453 0.613 1.00 92.00 71 ASN A O 1
ATOM 549 N N . GLU A 1 72 ? 6.045 6.197 1.229 1.00 88.31 72 GLU A N 1
ATOM 550 C CA . GLU A 1 72 ? 5.447 6.848 0.059 1.00 88.31 72 GLU A CA 1
ATOM 551 C C . GLU A 1 72 ? 5.066 8.310 0.352 1.00 88.31 72 GLU A C 1
ATOM 553 O O . GLU A 1 72 ? 4.765 9.050 -0.576 1.00 88.31 72 GLU A O 1
ATOM 558 N N . SER A 1 73 ? 5.118 8.763 1.613 1.00 83.75 73 SER A N 1
ATOM 559 C CA . SER A 1 73 ? 4.685 10.118 1.991 1.00 83.75 73 SER A CA 1
ATOM 560 C C . SER A 1 73 ? 5.554 11.232 1.405 1.00 83.75 73 SER A C 1
ATOM 562 O O . SER A 1 73 ? 5.081 12.348 1.204 1.00 83.75 73 SER A O 1
ATOM 564 N N . GLY A 1 74 ? 6.847 10.970 1.184 1.00 76.75 74 GLY A N 1
ATOM 565 C CA . GLY A 1 74 ? 7.822 11.947 0.684 1.00 76.75 74 GLY A CA 1
ATOM 566 C C . GLY A 1 74 ? 8.081 13.157 1.601 1.00 76.75 74 GLY A C 1
ATOM 567 O O . GLY A 1 74 ? 9.025 13.911 1.352 1.00 76.75 74 GLY A O 1
ATOM 568 N N . ASP A 1 75 ? 7.292 13.343 2.664 1.00 81.44 75 ASP A N 1
ATOM 569 C CA . ASP A 1 75 ? 7.430 14.410 3.651 1.00 81.44 75 ASP A CA 1
ATOM 570 C C . ASP A 1 75 ? 8.192 13.894 4.885 1.00 81.44 75 ASP A C 1
ATOM 572 O O . ASP A 1 75 ? 7.696 13.016 5.597 1.00 81.44 75 ASP A O 1
ATOM 576 N N . PRO A 1 76 ? 9.371 14.460 5.206 1.00 83.06 76 PRO A N 1
ATOM 577 C CA . PRO A 1 76 ? 10.124 14.097 6.404 1.00 83.06 76 PRO A CA 1
ATOM 578 C C . PRO A 1 76 ? 9.352 14.252 7.723 1.00 83.06 76 PRO A C 1
ATOM 580 O O . PRO A 1 76 ? 9.720 13.625 8.711 1.00 83.06 76 PRO A O 1
ATOM 583 N N . VAL A 1 77 ? 8.314 15.095 7.779 1.00 81.62 77 VAL A N 1
ATOM 584 C CA . VAL A 1 77 ? 7.460 15.260 8.971 1.00 81.62 77 VAL A CA 1
ATOM 585 C C . VAL A 1 77 ? 6.558 14.043 9.192 1.00 81.62 77 VAL A C 1
ATOM 587 O O . VAL A 1 77 ? 6.173 13.771 10.329 1.00 81.62 77 VAL A O 1
ATOM 590 N N . LEU A 1 78 ? 6.241 13.311 8.124 1.00 82.88 78 LEU A N 1
ATOM 591 C CA . LEU A 1 78 ? 5.399 12.118 8.141 1.00 82.88 78 LEU A CA 1
ATOM 592 C C . LEU A 1 78 ? 6.220 10.819 8.107 1.00 82.88 78 LEU A C 1
ATOM 594 O O . LEU A 1 78 ? 5.644 9.744 7.981 1.00 82.88 78 LEU A O 1
ATOM 598 N N . ASP A 1 79 ? 7.550 10.892 8.197 1.00 88.94 79 ASP A N 1
ATOM 599 C CA . ASP A 1 79 ? 8.434 9.723 8.215 1.00 88.94 79 ASP A CA 1
ATOM 600 C C . ASP A 1 79 ? 8.394 9.015 9.583 1.00 88.94 79 ASP A C 1
ATOM 602 O O . ASP A 1 79 ? 8.476 9.641 10.643 1.00 88.94 79 ASP A O 1
ATOM 606 N N . TYR A 1 80 ? 8.280 7.687 9.566 1.00 90.38 80 TYR A N 1
ATOM 607 C CA . TYR A 1 80 ? 8.207 6.843 10.758 1.00 90.38 80 TYR A CA 1
ATOM 608 C C . TYR A 1 80 ? 9.532 6.159 11.111 1.00 90.38 80 TYR A C 1
ATOM 610 O O . TYR A 1 80 ? 9.570 5.430 12.102 1.00 90.38 80 TYR A O 1
ATOM 618 N N . GLN A 1 81 ? 10.624 6.386 10.376 1.00 92.31 81 GLN A N 1
ATOM 619 C CA . GLN A 1 81 ? 11.920 5.750 10.655 1.00 92.31 81 GLN A CA 1
ATOM 620 C C . GLN A 1 81 ? 12.389 5.946 12.103 1.00 92.31 81 GLN A C 1
ATOM 622 O O . GLN A 1 81 ? 12.740 4.968 12.757 1.00 92.31 81 GLN A O 1
ATOM 627 N N . ASP A 1 82 ? 12.294 7.160 12.659 1.00 91.44 82 ASP A N 1
ATOM 628 C CA . ASP A 1 82 ? 12.666 7.419 14.061 1.00 91.44 82 ASP A CA 1
ATOM 629 C C . ASP A 1 82 ? 11.833 6.574 15.047 1.00 91.44 82 ASP A C 1
ATOM 631 O O . ASP A 1 82 ? 12.334 6.089 16.069 1.00 91.44 82 ASP A O 1
ATOM 635 N N . VAL A 1 83 ? 10.548 6.368 14.737 1.00 91.12 83 VAL A N 1
ATOM 636 C CA . VAL A 1 83 ? 9.658 5.511 15.529 1.00 91.12 83 VAL A CA 1
ATOM 637 C C . VAL A 1 83 ? 10.083 4.053 15.386 1.00 91.12 83 VAL A C 1
ATOM 639 O O . VAL A 1 83 ? 10.264 3.381 16.401 1.00 91.12 83 VAL A O 1
ATOM 642 N N . LEU A 1 84 ? 10.296 3.563 14.164 1.00 94.00 84 LEU A N 1
ATOM 643 C CA . LEU A 1 84 ? 10.707 2.181 13.895 1.00 94.00 84 LEU A CA 1
ATOM 644 C C . LEU A 1 84 ? 12.059 1.842 14.537 1.00 94.00 84 LEU A C 1
ATOM 646 O O . LEU A 1 84 ? 12.197 0.783 15.158 1.00 94.00 84 LEU A O 1
ATOM 650 N N . ASP A 1 85 ? 13.020 2.762 14.483 1.00 93.50 85 ASP A N 1
ATOM 651 C CA . ASP A 1 85 ? 14.317 2.647 15.153 1.00 93.50 85 ASP A CA 1
ATOM 652 C C . ASP A 1 85 ? 14.154 2.507 16.671 1.00 93.50 85 ASP A C 1
ATOM 654 O O . ASP A 1 85 ? 14.830 1.695 17.315 1.00 93.50 85 ASP A O 1
ATOM 658 N N . SER A 1 86 ? 13.207 3.245 17.260 1.00 94.56 86 SER A N 1
ATOM 659 C CA . SER A 1 86 ? 12.925 3.178 18.697 1.00 94.56 86 SER A CA 1
ATOM 660 C C . SER A 1 86 ? 12.317 1.838 19.139 1.00 94.56 86 SER A C 1
ATOM 662 O O . SER A 1 86 ? 12.517 1.418 20.283 1.00 94.56 86 SER A O 1
ATOM 664 N N . LEU A 1 87 ? 11.623 1.130 18.238 1.00 91.88 87 LEU A N 1
ATOM 665 C CA . LEU A 1 87 ? 10.934 -0.130 18.537 1.00 91.88 87 LEU A CA 1
ATOM 666 C C . LEU A 1 87 ? 11.876 -1.332 18.671 1.00 91.88 87 LEU A C 1
ATOM 668 O O . LEU A 1 87 ? 11.446 -2.383 19.149 1.00 91.88 87 LEU A O 1
ATOM 672 N N . SER A 1 88 ? 13.155 -1.203 18.292 1.00 87.69 88 SER A N 1
ATOM 673 C CA . SER A 1 88 ? 14.129 -2.308 18.346 1.00 87.69 88 SER A CA 1
ATOM 674 C C . SER A 1 88 ? 13.612 -3.585 17.657 1.00 87.69 88 SER A C 1
ATOM 676 O O . SER A 1 88 ? 13.690 -4.687 18.213 1.00 87.69 88 SER A O 1
ATOM 678 N N . ILE A 1 89 ? 13.049 -3.431 16.452 1.00 91.19 89 ILE A N 1
ATOM 679 C CA . ILE A 1 89 ? 12.436 -4.515 15.671 1.00 91.19 89 ILE A CA 1
ATOM 680 C C . ILE A 1 89 ? 13.441 -5.660 15.495 1.00 91.19 89 ILE A C 1
ATOM 682 O O . ILE A 1 89 ? 14.552 -5.480 14.993 1.00 91.19 89 ILE A O 1
ATOM 686 N N . THR A 1 90 ? 13.059 -6.866 15.922 1.00 88.50 90 THR A N 1
ATOM 687 C CA . THR A 1 90 ? 13.932 -8.042 15.811 1.00 88.50 90 THR A CA 1
ATOM 688 C C . THR A 1 90 ? 14.181 -8.373 14.342 1.00 88.50 90 THR A C 1
ATOM 690 O O . THR A 1 90 ? 13.237 -8.567 13.585 1.00 88.50 90 THR A O 1
ATOM 693 N N . GLY A 1 91 ? 15.455 -8.463 13.956 1.00 88.38 91 GLY A N 1
ATOM 694 C CA . GLY A 1 91 ? 15.863 -8.649 12.559 1.00 88.38 91 GLY A CA 1
ATOM 695 C C . GLY A 1 91 ? 15.993 -7.344 11.769 1.00 88.38 91 GLY A C 1
ATOM 696 O O . GLY A 1 91 ? 16.584 -7.369 10.698 1.00 88.38 91 GLY A O 1
ATOM 697 N N . GLY A 1 92 ? 15.539 -6.214 12.320 1.00 94.38 92 GLY A N 1
ATOM 698 C CA . GLY A 1 92 ? 15.540 -4.916 11.650 1.00 94.38 92 GLY A CA 1
ATOM 699 C C . GLY A 1 92 ? 14.418 -4.767 10.622 1.00 94.38 92 GLY A C 1
ATOM 700 O O . GLY A 1 92 ? 13.531 -5.620 10.509 1.00 94.38 92 GLY A O 1
ATOM 701 N N . TYR A 1 93 ? 14.478 -3.661 9.889 1.00 97.25 93 TYR A N 1
ATOM 702 C CA . TYR A 1 93 ? 13.611 -3.349 8.761 1.00 97.25 93 TYR A CA 1
ATOM 703 C C . TYR A 1 93 ? 14.455 -2.811 7.602 1.00 97.25 93 TYR A C 1
ATOM 705 O O . TYR A 1 93 ? 15.513 -2.224 7.835 1.00 97.25 93 TYR A O 1
ATOM 713 N N . ASP A 1 94 ? 13.985 -3.013 6.376 1.00 97.00 94 ASP A N 1
ATOM 714 C CA . ASP A 1 94 ? 14.504 -2.304 5.205 1.00 97.00 94 ASP A CA 1
ATOM 715 C C . ASP A 1 94 ? 13.585 -1.130 4.863 1.00 97.00 94 ASP A C 1
ATOM 717 O O . ASP A 1 94 ? 12.396 -1.153 5.186 1.00 97.00 94 ASP A O 1
ATOM 721 N N . VAL A 1 95 ? 14.132 -0.116 4.191 1.00 95.31 95 VAL A N 1
ATOM 722 C CA . VAL A 1 95 ? 13.375 1.047 3.712 1.00 95.31 95 VAL A CA 1
ATOM 723 C C . VAL A 1 95 ? 13.202 0.953 2.204 1.00 95.31 95 VAL A C 1
ATOM 725 O O . VAL A 1 95 ? 14.168 0.738 1.471 1.00 95.31 95 VAL A O 1
ATOM 728 N N . TYR A 1 96 ? 11.973 1.154 1.748 1.00 93.81 96 TYR A N 1
ATOM 729 C CA . TYR A 1 96 ? 11.609 1.187 0.343 1.00 93.81 96 TYR A CA 1
ATOM 730 C C . TYR A 1 96 ? 10.917 2.508 0.024 1.00 93.81 96 TYR A C 1
ATOM 732 O O . TYR A 1 96 ? 9.902 2.853 0.620 1.00 93.81 96 TYR A O 1
ATOM 740 N N . ASP A 1 97 ? 11.466 3.234 -0.939 1.00 90.94 97 ASP A N 1
ATOM 741 C CA . ASP A 1 97 ? 10.877 4.452 -1.482 1.00 90.94 97 ASP A CA 1
ATOM 742 C C . ASP A 1 97 ? 10.358 4.160 -2.901 1.00 90.94 97 ASP A C 1
ATOM 744 O O . ASP A 1 97 ? 11.169 3.948 -3.814 1.00 90.94 97 ASP A O 1
ATOM 748 N N . PRO A 1 98 ? 9.029 4.140 -3.117 1.00 88.81 98 PRO A N 1
ATOM 749 C CA . PRO A 1 98 ? 8.443 3.959 -4.441 1.00 88.81 98 PRO A CA 1
ATOM 750 C C . PRO A 1 98 ? 8.902 4.980 -5.486 1.00 88.81 98 PRO A C 1
ATOM 752 O O . PRO A 1 98 ? 8.968 4.637 -6.667 1.00 88.81 98 PRO A O 1
ATOM 755 N N . ALA A 1 99 ? 9.267 6.205 -5.094 1.00 84.69 99 ALA A N 1
ATOM 756 C CA . ALA A 1 99 ? 9.797 7.199 -6.026 1.00 84.69 99 ALA A CA 1
ATOM 757 C C . ALA A 1 99 ? 11.193 6.816 -6.549 1.00 84.69 99 ALA A C 1
ATOM 759 O O . ALA A 1 99 ? 11.562 7.190 -7.664 1.00 84.69 99 ALA A O 1
ATOM 760 N N . THR A 1 100 ? 11.951 6.043 -5.765 1.00 85.56 100 THR A N 1
ATOM 761 C CA . THR A 1 100 ? 13.289 5.551 -6.118 1.00 85.56 100 THR A CA 1
ATOM 762 C C . THR A 1 100 ? 13.239 4.206 -6.847 1.00 85.56 100 THR A C 1
ATOM 764 O O . THR A 1 100 ? 13.915 4.021 -7.860 1.00 85.56 100 THR A O 1
ATOM 767 N N . TYR A 1 101 ? 12.453 3.258 -6.332 1.00 86.19 101 TYR A N 1
ATOM 768 C CA . TYR A 1 101 ? 12.465 1.858 -6.775 1.00 86.19 101 TYR A CA 1
ATOM 769 C C . TYR A 1 101 ? 11.269 1.477 -7.663 1.00 86.19 101 TYR A C 1
ATOM 771 O O . TYR A 1 101 ? 11.251 0.399 -8.253 1.00 86.19 101 TYR A O 1
ATOM 779 N N . GLY A 1 102 ? 10.266 2.349 -7.787 1.00 87.25 102 GLY A N 1
ATOM 780 C CA . GLY A 1 102 ? 9.012 2.044 -8.471 1.00 87.25 102 GLY A CA 1
ATOM 781 C C . GLY A 1 102 ? 8.102 1.124 -7.655 1.00 87.25 102 GLY A C 1
ATOM 782 O O . GLY A 1 102 ? 8.274 0.948 -6.449 1.00 87.25 102 GLY A O 1
ATOM 783 N N . ILE A 1 103 ? 7.111 0.528 -8.319 1.00 89.38 103 ILE A N 1
ATOM 784 C CA . ILE A 1 103 ? 6.135 -0.362 -7.675 1.00 89.38 103 ILE A CA 1
ATOM 785 C C . ILE A 1 103 ? 6.843 -1.632 -7.175 1.00 89.38 103 ILE A C 1
ATOM 787 O O . ILE A 1 103 ? 7.422 -2.336 -8.004 1.00 89.38 103 ILE A O 1
ATOM 791 N N . PRO A 1 104 ? 6.801 -1.952 -5.865 1.00 90.56 104 PRO A N 1
ATOM 792 C CA . PRO A 1 104 ? 7.419 -3.167 -5.360 1.00 90.56 104 PRO A CA 1
ATOM 793 C C . PRO A 1 104 ? 6.672 -4.385 -5.902 1.00 90.56 104 PRO A C 1
ATOM 795 O O . PRO A 1 104 ? 5.444 -4.444 -5.874 1.00 90.56 104 PRO A O 1
ATOM 798 N N . ASP A 1 105 ? 7.422 -5.367 -6.387 1.00 86.00 105 ASP A N 1
ATOM 799 C CA . ASP A 1 105 ? 6.877 -6.600 -6.946 1.00 86.00 105 ASP A CA 1
ATOM 800 C C . ASP A 1 105 ? 7.126 -7.793 -5.992 1.00 86.00 105 ASP A C 1
ATOM 802 O O . ASP A 1 105 ? 7.728 -7.633 -4.919 1.00 86.00 105 ASP A O 1
ATOM 806 N N . PRO A 1 106 ? 6.678 -9.015 -6.335 1.00 85.88 106 PRO A N 1
ATOM 807 C CA . PRO A 1 106 ? 6.896 -10.182 -5.485 1.00 85.88 106 PRO A CA 1
ATOM 808 C C . PRO A 1 106 ? 8.369 -10.529 -5.224 1.00 85.88 106 PRO A C 1
ATOM 810 O O . PRO A 1 106 ? 8.644 -11.241 -4.263 1.00 85.88 106 PRO A O 1
ATOM 813 N N . SER A 1 107 ? 9.321 -10.050 -6.032 1.00 84.38 107 SER A N 1
ATOM 814 C CA . SER A 1 107 ? 10.753 -10.221 -5.758 1.00 84.38 107 SER A CA 1
ATOM 815 C C . SER A 1 107 ? 11.235 -9.376 -4.576 1.00 84.38 107 SER A C 1
ATOM 817 O O . SER A 1 107 ? 12.269 -9.701 -3.996 1.00 84.38 107 SER A O 1
ATOM 819 N N . VAL A 1 108 ? 10.464 -8.355 -4.181 1.00 92.00 108 VAL A N 1
ATOM 820 C CA . VAL A 1 108 ? 10.691 -7.526 -2.992 1.00 92.00 108 VAL A CA 1
ATOM 821 C C . VAL A 1 108 ? 9.768 -7.969 -1.858 1.00 92.00 108 VAL A C 1
ATOM 823 O O . VAL A 1 108 ? 10.254 -8.487 -0.852 1.00 92.00 108 VAL A O 1
ATOM 826 N N . LEU A 1 109 ? 8.445 -7.831 -2.023 1.00 94.88 109 LEU A N 1
ATOM 827 C CA . LEU A 1 109 ? 7.475 -7.982 -0.926 1.00 94.88 109 LEU A CA 1
ATOM 828 C C . LEU A 1 109 ? 7.509 -9.374 -0.277 1.00 94.88 109 LEU A C 1
ATOM 830 O O . LEU A 1 109 ? 7.377 -9.484 0.939 1.00 94.88 109 LEU A O 1
ATOM 834 N N . ALA A 1 110 ? 7.757 -10.437 -1.051 1.00 93.62 110 ALA A N 1
ATOM 835 C CA . ALA A 1 110 ? 7.760 -11.807 -0.532 1.00 93.62 110 ALA A CA 1
ATOM 836 C C . ALA A 1 110 ? 8.931 -12.125 0.421 1.00 93.62 110 ALA A C 1
ATOM 838 O O . ALA A 1 110 ? 8.938 -13.192 1.036 1.00 93.62 110 ALA A O 1
ATOM 839 N N . ASN A 1 111 ? 9.919 -11.232 0.557 1.00 94.94 111 ASN A N 1
ATOM 840 C CA . ASN A 1 111 ? 11.029 -11.408 1.500 1.00 94.94 111 ASN A CA 1
ATOM 841 C C . ASN A 1 111 ? 10.677 -10.972 2.929 1.00 94.94 111 ASN A C 1
ATOM 843 O O . ASN A 1 111 ? 11.429 -11.276 3.852 1.00 94.94 111 ASN A O 1
ATOM 847 N N . TYR A 1 112 ? 9.544 -10.293 3.123 1.00 96.69 112 TYR A N 1
ATOM 848 C CA . TYR A 1 112 ? 9.180 -9.677 4.395 1.00 96.69 112 TYR A CA 1
ATOM 849 C C . TYR A 1 112 ? 7.903 -10.296 4.960 1.00 96.69 112 TYR A C 1
ATOM 851 O O . TYR A 1 112 ? 6.894 -10.432 4.268 1.00 96.69 112 TYR A O 1
ATOM 859 N N . GLY A 1 113 ? 7.919 -10.645 6.247 1.00 95.75 113 GLY A N 1
ATOM 860 C CA . GLY A 1 113 ? 6.7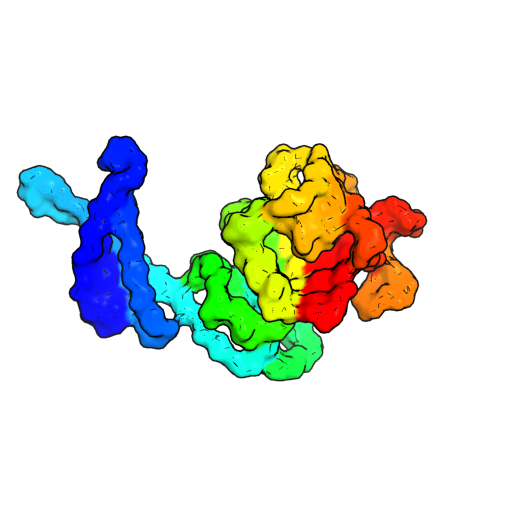34 -11.138 6.954 1.00 95.75 113 GLY A CA 1
ATOM 861 C C . GLY A 1 113 ? 5.732 -10.034 7.305 1.00 95.75 113 GLY A C 1
ATOM 862 O O . GLY A 1 113 ? 4.558 -10.326 7.545 1.00 95.75 113 GLY A O 1
ATOM 863 N N . SER A 1 114 ? 6.179 -8.776 7.334 1.00 96.75 114 SER A N 1
ATOM 864 C CA . SER A 1 114 ? 5.311 -7.612 7.512 1.00 96.75 114 SER A CA 1
ATOM 865 C C . SER A 1 114 ? 5.729 -6.452 6.616 1.00 96.75 114 SER A C 1
ATOM 867 O O . SER A 1 114 ? 6.919 -6.181 6.454 1.00 96.75 114 SER A O 1
ATOM 869 N N . VAL A 1 115 ? 4.743 -5.716 6.118 1.00 97.62 115 VAL A N 1
ATOM 870 C CA . VAL A 1 115 ? 4.920 -4.451 5.407 1.00 97.62 115 VAL A CA 1
ATOM 871 C C . VAL A 1 115 ? 4.255 -3.346 6.219 1.00 97.62 115 VAL A C 1
ATOM 873 O O . VAL A 1 115 ? 3.079 -3.443 6.567 1.00 97.62 115 VAL A O 1
ATOM 876 N N . VAL A 1 116 ? 5.024 -2.306 6.529 1.00 97.00 116 VAL A N 1
ATOM 877 C CA . VAL A 1 116 ? 4.538 -1.038 7.075 1.00 97.00 116 VAL A CA 1
ATOM 878 C C . VAL A 1 116 ? 4.530 -0.051 5.921 1.00 97.00 116 VAL A C 1
ATOM 880 O O . VAL A 1 116 ? 5.589 0.397 5.491 1.00 97.00 116 VAL A O 1
ATOM 883 N N . TRP A 1 117 ? 3.352 0.241 5.390 1.00 95.19 117 TRP A N 1
ATOM 884 C CA . TRP A 1 117 ? 3.167 1.135 4.260 1.00 95.19 117 TRP A CA 1
ATOM 885 C C . TRP A 1 117 ? 2.658 2.486 4.746 1.00 95.19 117 TRP A C 1
ATOM 887 O O . TRP A 1 117 ? 1.487 2.631 5.094 1.00 95.19 117 TRP A O 1
ATOM 897 N N . ASN A 1 118 ? 3.560 3.462 4.764 1.00 91.94 118 ASN A N 1
ATOM 898 C CA . ASN A 1 118 ? 3.245 4.858 5.026 1.00 91.94 118 ASN A CA 1
ATOM 899 C C . ASN A 1 118 ? 2.880 5.525 3.708 1.00 91.94 118 ASN A C 1
ATOM 901 O O . ASN A 1 118 ? 3.757 5.966 2.962 1.00 91.94 118 ASN A O 1
ATOM 905 N N . GLY A 1 119 ? 1.588 5.478 3.402 1.00 83.94 119 GLY A N 1
ATOM 906 C CA . GLY A 1 119 ? 1.014 5.958 2.158 1.00 83.94 119 GLY A CA 1
ATOM 907 C C . GLY A 1 119 ? 1.108 7.472 2.021 1.00 83.94 119 GLY A C 1
ATOM 908 O O . GLY A 1 119 ? 1.135 8.213 3.003 1.00 83.94 119 GLY A O 1
ATOM 909 N N . ASP A 1 120 ? 1.135 7.914 0.771 1.00 72.06 120 ASP A N 1
ATOM 910 C CA . ASP A 1 120 ? 1.054 9.324 0.396 1.00 72.06 120 ASP A CA 1
ATOM 911 C C . ASP A 1 120 ? -0.314 9.938 0.762 1.00 72.06 120 ASP A C 1
ATOM 913 O O . ASP A 1 120 ? -1.281 9.228 1.062 1.00 72.06 120 ASP A O 1
ATOM 917 N N . CYS A 1 121 ? -0.436 11.258 0.614 1.00 71.62 121 CYS A N 1
ATOM 918 C CA . CYS A 1 121 ? -1.691 12.014 0.519 1.00 71.62 121 CYS A CA 1
ATOM 919 C C . CYS A 1 121 ? -2.479 11.664 -0.772 1.00 71.62 121 CYS A C 1
ATOM 921 O O . CYS A 1 121 ? -3.159 12.506 -1.356 1.00 71.62 121 CYS A O 1
ATOM 923 N N . GLY A 1 122 ? -2.312 10.447 -1.298 1.00 66.38 122 GLY A N 1
ATOM 924 C CA . GLY A 1 122 ? -2.890 9.942 -2.541 1.00 66.38 122 GLY A CA 1
ATOM 925 C C . GLY A 1 122 ? -2.231 10.428 -3.847 1.00 66.38 122 GLY A C 1
ATOM 926 O O . GLY A 1 122 ? -2.308 9.738 -4.868 1.00 66.38 122 GLY A O 1
ATOM 927 N N . TYR A 1 123 ? -1.570 11.585 -3.884 1.00 70.81 123 TYR A N 1
ATOM 928 C CA . TYR A 1 123 ? -1.142 12.219 -5.139 1.00 70.81 123 TYR A CA 1
ATOM 929 C C . TYR A 1 123 ? 0.022 11.521 -5.856 1.00 70.81 123 TYR A C 1
ATOM 931 O O . TYR A 1 123 ? 1.188 11.868 -5.719 1.00 70.81 123 TYR A O 1
ATOM 939 N N . GLY A 1 124 ? -0.327 10.650 -6.804 1.00 73.31 124 GLY A N 1
ATOM 940 C CA . GLY A 1 124 ? 0.666 9.874 -7.548 1.00 73.31 124 GLY A CA 1
ATOM 941 C C . GLY A 1 124 ? 0.967 8.537 -6.886 1.00 73.31 124 GLY A C 1
ATOM 942 O O . GLY A 1 124 ? 1.991 7.934 -7.210 1.00 73.31 124 GLY A O 1
ATOM 943 N N . THR A 1 125 ? 0.056 8.068 -6.021 1.00 82.56 125 THR A N 1
ATOM 944 C CA . THR A 1 125 ? 0.167 6.740 -5.434 1.00 82.56 125 THR A CA 1
ATOM 945 C C . THR A 1 125 ? 0.302 5.666 -6.506 1.00 82.56 125 THR A C 1
ATOM 947 O O . THR A 1 125 ? -0.332 5.704 -7.567 1.00 82.56 125 THR A O 1
ATOM 950 N N . ILE A 1 126 ? 1.141 4.684 -6.202 1.00 86.81 126 ILE A N 1
ATOM 951 C CA . ILE A 1 126 ? 1.326 3.493 -7.029 1.00 86.81 126 ILE A CA 1
ATOM 952 C C . ILE A 1 126 ? 0.282 2.405 -6.752 1.00 86.81 126 ILE A C 1
ATOM 954 O O . ILE A 1 126 ? 0.209 1.418 -7.489 1.00 86.81 126 ILE A O 1
ATOM 958 N N . LEU A 1 127 ? -0.521 2.567 -5.698 1.00 91.88 127 LEU A N 1
ATOM 959 C CA . LEU A 1 127 ? -1.589 1.645 -5.342 1.00 91.88 127 LEU A CA 1
ATOM 960 C C . LEU A 1 127 ? -2.858 1.941 -6.146 1.00 91.88 127 LEU A C 1
ATOM 962 O O . LEU A 1 127 ? -3.164 3.076 -6.512 1.00 91.88 127 LEU A O 1
ATOM 966 N N . THR A 1 128 ? -3.633 0.893 -6.406 1.00 92.94 128 THR A N 1
ATOM 967 C CA . THR A 1 128 ? -4.882 0.991 -7.166 1.00 92.94 128 THR A CA 1
ATOM 968 C C . THR A 1 128 ? -6.078 0.644 -6.289 1.00 92.94 128 THR A C 1
ATOM 970 O O . THR A 1 128 ? -5.980 -0.192 -5.393 1.00 92.94 128 THR A O 1
ATOM 973 N N . LYS A 1 129 ? -7.224 1.277 -6.560 1.00 95.06 129 LYS A N 1
ATOM 974 C CA . LYS A 1 129 ? -8.478 0.986 -5.855 1.00 95.06 129 LYS A CA 1
ATOM 975 C C . LYS A 1 129 ? -8.946 -0.453 -6.077 1.00 95.06 129 LYS A C 1
ATOM 977 O O . LYS A 1 129 ? -9.499 -1.069 -5.176 1.00 95.06 129 LYS A O 1
ATOM 982 N N . GLU A 1 130 ? -8.765 -0.977 -7.283 1.00 97.81 130 GLU A N 1
ATOM 983 C CA . GLU A 1 130 ? -9.123 -2.355 -7.616 1.00 97.81 130 GLU A CA 1
ATOM 984 C C . GLU A 1 130 ? -8.148 -3.321 -6.936 1.00 97.81 130 GLU A C 1
ATOM 986 O O . GLU A 1 130 ? -6.939 -3.115 -6.985 1.00 97.81 130 GLU A O 1
ATOM 991 N N . SER A 1 131 ? -8.643 -4.415 -6.357 1.00 97.88 131 SER A N 1
ATOM 992 C CA . SER A 1 131 ? -7.779 -5.469 -5.805 1.00 97.88 131 SER A CA 1
ATOM 993 C C . SER A 1 131 ? -6.867 -6.063 -6.883 1.00 97.88 131 SER A C 1
ATOM 995 O O . SER A 1 131 ? -5.700 -6.369 -6.645 1.00 97.88 131 SER A O 1
ATOM 997 N N . ALA A 1 132 ? -7.386 -6.195 -8.106 1.00 96.38 132 ALA A N 1
ATOM 998 C CA . ALA A 1 132 ? -6.617 -6.677 -9.242 1.00 96.38 132 ALA A CA 1
ATOM 999 C C . ALA A 1 132 ? -5.536 -5.663 -9.650 1.00 96.38 132 ALA A C 1
ATOM 1001 O O . ALA A 1 132 ? -5.836 -4.603 -10.196 1.00 96.38 132 ALA A O 1
ATOM 1002 N N . GLY A 1 133 ? -4.270 -6.041 -9.460 1.00 91.31 133 GLY A N 1
ATOM 1003 C CA . GLY A 1 133 ? -3.122 -5.179 -9.749 1.00 91.31 133 GLY A CA 1
ATOM 1004 C C . GLY A 1 133 ? -2.711 -4.281 -8.581 1.00 91.31 133 GLY A C 1
ATOM 1005 O O . GLY A 1 133 ? -1.789 -3.484 -8.740 1.00 91.31 133 GLY A O 1
ATOM 1006 N N . ASN A 1 134 ? -3.348 -4.413 -7.414 1.00 94.94 134 ASN A N 1
ATOM 1007 C CA . ASN A 1 134 ? -2.859 -3.810 -6.183 1.00 94.94 134 ASN A CA 1
ATOM 1008 C C . ASN A 1 134 ? -1.842 -4.748 -5.511 1.00 94.94 134 ASN A C 1
ATOM 1010 O O . ASN A 1 134 ? -2.154 -5.877 -5.134 1.00 94.94 134 ASN A O 1
ATOM 1014 N N . VAL A 1 135 ? -0.613 -4.268 -5.330 1.00 95.00 135 VAL A N 1
ATOM 1015 C CA . VAL A 1 135 ? 0.491 -5.088 -4.805 1.00 95.00 135 VAL A CA 1
ATOM 1016 C C . VAL A 1 135 ? 0.324 -5.484 -3.339 1.00 95.00 135 VAL A C 1
ATOM 1018 O O . VAL A 1 135 ? 0.822 -6.530 -2.928 1.00 95.00 135 VAL A O 1
ATOM 1021 N N . LEU A 1 136 ? -0.415 -4.697 -2.551 1.00 95.56 136 LEU A N 1
ATOM 1022 C CA . LEU A 1 136 ? -0.745 -5.044 -1.171 1.00 95.56 136 LEU A CA 1
ATOM 1023 C C . LEU A 1 136 ? -1.823 -6.131 -1.103 1.00 95.56 136 LEU A C 1
ATOM 1025 O O . LEU A 1 136 ? -1.769 -6.968 -0.203 1.00 95.56 136 LEU A O 1
ATOM 1029 N N . TYR A 1 137 ? -2.749 -6.178 -2.068 1.00 96.25 137 TYR A N 1
ATOM 1030 C CA . TYR A 1 137 ? -3.669 -7.311 -2.202 1.00 96.25 137 TYR A CA 1
ATOM 1031 C C . TYR A 1 137 ? -2.893 -8.601 -2.475 1.00 96.25 137 TYR A C 1
ATOM 1033 O O . TYR A 1 137 ? -3.033 -9.572 -1.731 1.00 96.25 137 TYR A O 1
ATOM 1041 N N . ASP A 1 138 ? -2.013 -8.586 -3.481 1.00 94.94 138 ASP A N 1
ATOM 1042 C CA . ASP A 1 138 ? -1.190 -9.744 -3.839 1.00 94.94 138 ASP A CA 1
ATOM 1043 C C . ASP A 1 138 ? -0.290 -10.191 -2.674 1.00 94.94 138 ASP A C 1
ATOM 1045 O O . ASP A 1 138 ? -0.122 -11.386 -2.432 1.00 94.94 138 ASP A O 1
ATOM 1049 N N . TYR A 1 139 ? 0.270 -9.253 -1.911 1.00 96.75 139 TYR A N 1
ATOM 1050 C CA . TYR A 1 139 ? 1.061 -9.563 -0.723 1.00 96.75 139 TYR A CA 1
ATOM 1051 C C . TYR A 1 139 ? 0.223 -10.208 0.392 1.00 96.75 139 TYR A C 1
ATOM 1053 O O . TYR A 1 139 ? 0.625 -11.232 0.954 1.00 96.75 139 TYR A O 1
ATOM 1061 N N . MET A 1 140 ? -0.961 -9.658 0.680 1.00 95.88 140 MET A N 1
ATOM 1062 C CA . MET A 1 140 ? -1.867 -10.178 1.706 1.00 95.88 140 MET A CA 1
ATOM 1063 C C . MET A 1 140 ? -2.296 -11.612 1.392 1.00 95.88 140 MET A C 1
ATOM 1065 O O . MET A 1 140 ? -2.100 -12.495 2.224 1.00 95.88 140 MET A O 1
ATOM 1069 N N . VAL A 1 141 ? -2.763 -11.899 0.171 1.00 94.31 141 VAL A N 1
ATOM 1070 C CA . VAL A 1 141 ? -3.225 -13.256 -0.195 1.00 94.31 141 VAL A CA 1
ATOM 1071 C C . VAL A 1 141 ? -2.116 -14.319 -0.157 1.00 94.31 141 VAL A C 1
ATOM 1073 O O . VAL A 1 141 ? -2.404 -15.514 -0.206 1.00 94.31 141 VAL A O 1
ATOM 1076 N N . ASN A 1 142 ? -0.848 -13.904 -0.055 1.00 94.50 142 ASN A N 1
ATOM 1077 C CA . ASN A 1 142 ? 0.310 -14.777 0.139 1.00 94.50 142 ASN A CA 1
ATOM 1078 C C . ASN A 1 142 ? 0.775 -14.873 1.611 1.00 94.50 142 ASN A C 1
ATOM 1080 O O . ASN A 1 142 ? 1.880 -15.349 1.870 1.00 94.50 142 ASN A O 1
ATOM 1084 N N . GLY A 1 143 ? -0.056 -14.466 2.578 1.00 95.12 143 GLY A N 1
ATOM 1085 C CA . GLY A 1 143 ? 0.231 -14.571 4.018 1.00 95.12 143 GLY A CA 1
ATOM 1086 C C . GLY A 1 143 ? 0.971 -13.365 4.614 1.00 95.12 143 GLY A C 1
ATOM 1087 O O . GLY A 1 143 ? 1.530 -13.455 5.707 1.00 95.12 143 GLY A O 1
ATOM 1088 N N . GLY A 1 144 ? 1.029 -12.245 3.888 1.00 96.62 144 GLY A N 1
ATOM 1089 C CA . GLY A 1 144 ? 1.669 -11.014 4.346 1.00 96.62 144 GLY A CA 1
ATOM 1090 C C . GLY A 1 144 ? 0.874 -10.271 5.425 1.00 96.62 144 GLY A C 1
ATOM 1091 O O . GLY A 1 144 ? -0.356 -10.235 5.396 1.00 96.62 144 GLY A O 1
ATOM 1092 N N . ASN A 1 145 ? 1.566 -9.635 6.373 1.00 97.88 145 ASN A N 1
ATOM 1093 C CA . ASN A 1 145 ? 0.932 -8.762 7.369 1.00 97.88 145 ASN A CA 1
ATOM 1094 C C . ASN A 1 145 ? 1.087 -7.297 6.965 1.00 97.88 145 ASN A C 1
ATOM 1096 O O . ASN A 1 145 ? 2.195 -6.874 6.641 1.00 97.88 145 ASN A O 1
ATOM 1100 N N . ILE A 1 146 ? 0.014 -6.515 7.035 1.00 97.88 146 ILE A N 1
ATOM 1101 C CA . ILE A 1 146 ? -0.002 -5.129 6.563 1.00 97.88 146 ILE A CA 1
ATOM 1102 C C . ILE A 1 146 ? -0.312 -4.191 7.724 1.00 97.88 146 ILE A C 1
ATOM 1104 O O . ILE A 1 146 ? -1.320 -4.331 8.410 1.00 97.88 146 ILE A O 1
ATOM 1108 N N . PHE A 1 147 ? 0.545 -3.200 7.913 1.00 97.19 147 PHE A N 1
ATOM 1109 C CA . PHE A 1 147 ? 0.155 -1.936 8.514 1.00 97.19 147 PHE A CA 1
ATOM 1110 C C . PHE A 1 147 ? 0.102 -0.924 7.378 1.00 97.19 147 PHE A C 1
ATOM 1112 O O . PHE A 1 147 ? 1.113 -0.719 6.712 1.00 97.19 147 PHE A O 1
ATOM 1119 N N . PHE A 1 148 ? -1.057 -0.330 7.133 1.00 95.56 148 PHE A N 1
ATOM 1120 C CA . PHE A 1 148 ? -1.233 0.687 6.110 1.00 95.56 148 PHE A CA 1
ATOM 1121 C C . PHE A 1 148 ? -1.781 1.946 6.762 1.00 95.56 148 PHE A C 1
ATOM 1123 O O . PHE A 1 148 ? -2.759 1.876 7.497 1.00 95.56 148 PHE A O 1
ATOM 1130 N N . ASN A 1 149 ? -1.156 3.084 6.507 1.00 90.62 149 ASN A N 1
ATOM 1131 C CA . ASN A 1 149 ? -1.736 4.374 6.846 1.00 90.62 149 ASN A CA 1
ATOM 1132 C C . ASN A 1 149 ? -1.716 5.276 5.620 1.00 90.62 149 ASN A C 1
ATOM 1134 O O . ASN A 1 149 ? -0.808 5.170 4.795 1.00 90.62 149 ASN A O 1
ATOM 1138 N N . SER A 1 150 ? -2.696 6.162 5.500 1.00 88.19 150 SER A N 1
ATOM 1139 C CA . SER A 1 150 ? -2.704 7.195 4.464 1.00 88.19 150 SER A CA 1
ATOM 1140 C C . SER A 1 150 ? -3.613 8.343 4.874 1.00 88.19 150 SER A C 1
ATOM 1142 O O . SER A 1 150 ? -4.651 8.111 5.476 1.00 88.19 150 SER A O 1
ATOM 1144 N N . ASP A 1 151 ? -3.218 9.562 4.513 1.00 79.38 151 ASP A N 1
ATOM 1145 C CA . ASP A 1 151 ? -4.006 10.770 4.778 1.00 79.38 151 ASP A CA 1
ATOM 1146 C C . ASP A 1 151 ? -5.270 10.824 3.899 1.00 79.38 151 ASP A C 1
ATOM 1148 O O . ASP A 1 151 ? -6.317 11.237 4.363 1.00 79.38 151 ASP A O 1
ATOM 1152 N N . GLU A 1 152 ? -5.188 10.383 2.633 1.00 85.81 152 GLU A N 1
ATOM 1153 C CA . GLU A 1 152 ? -6.164 10.796 1.601 1.00 85.81 152 GLU A CA 1
ATOM 1154 C C . GLU A 1 152 ? -6.429 9.743 0.502 1.00 85.81 152 GLU A C 1
ATOM 1156 O O . GLU A 1 152 ? -7.135 10.008 -0.477 1.00 85.81 152 GLU A O 1
ATOM 1161 N N . ILE A 1 153 ? -5.836 8.543 0.576 1.00 90.06 153 ILE A N 1
ATOM 1162 C CA . ILE A 1 153 ? -5.871 7.605 -0.563 1.00 90.06 153 ILE A CA 1
ATOM 1163 C C . ILE A 1 153 ? -7.287 7.147 -0.933 1.00 90.06 153 ILE A C 1
ATOM 1165 O O . ILE A 1 153 ? -7.594 6.985 -2.117 1.00 90.06 153 ILE A O 1
ATOM 1169 N N . LEU A 1 154 ? -8.153 6.952 0.064 1.00 92.50 154 LEU A N 1
ATOM 1170 C CA . LEU A 1 154 ? -9.528 6.520 -0.157 1.00 92.50 154 LEU A CA 1
ATOM 1171 C C . LEU A 1 154 ? -10.342 7.644 -0.811 1.00 92.50 154 LEU A C 1
ATOM 1173 O O . LEU A 1 154 ? -10.983 7.416 -1.839 1.00 92.50 154 LEU A O 1
ATOM 1177 N N . GLY A 1 155 ? -10.231 8.871 -0.291 1.00 91.19 155 GLY A N 1
ATOM 1178 C CA . GLY A 1 155 ? -10.805 10.066 -0.905 1.00 91.19 155 GLY A CA 1
ATOM 1179 C C . GLY A 1 155 ? -10.368 10.247 -2.359 1.00 91.19 155 GLY A C 1
ATOM 1180 O O . GLY A 1 155 ? -11.210 10.413 -3.246 1.00 91.19 155 GLY A O 1
ATOM 1181 N N . LEU A 1 156 ? -9.069 10.129 -2.646 1.00 90.94 156 LEU A N 1
ATOM 1182 C CA . LEU A 1 156 ? -8.530 10.282 -3.997 1.00 90.94 156 LEU A CA 1
ATOM 1183 C C . LEU A 1 156 ? -9.163 9.296 -4.986 1.00 90.94 156 LEU A C 1
ATOM 1185 O O . LEU A 1 156 ? -9.579 9.691 -6.081 1.00 90.94 156 LEU A O 1
ATOM 1189 N N . TRP A 1 157 ? -9.210 8.013 -4.624 1.00 92.56 157 TRP A N 1
ATOM 1190 C CA . TRP A 1 157 ? -9.728 6.964 -5.499 1.00 92.56 157 TRP A CA 1
ATOM 1191 C C . TRP A 1 157 ? -11.199 7.164 -5.869 1.00 92.56 157 TRP A C 1
ATOM 1193 O O . TRP A 1 157 ? -11.615 6.753 -6.956 1.00 92.56 157 TRP A O 1
ATOM 1203 N N . ASP A 1 158 ? -11.961 7.839 -5.012 1.00 92.81 158 ASP A N 1
ATOM 1204 C CA . ASP A 1 158 ? -13.392 8.073 -5.194 1.00 92.81 158 ASP A CA 1
ATOM 1205 C C . ASP A 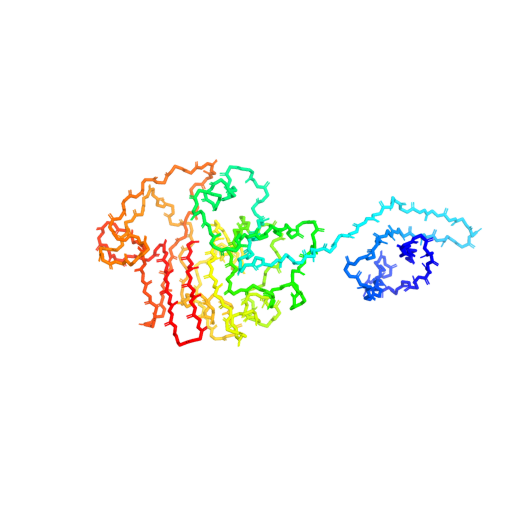1 158 ? -13.744 9.521 -5.549 1.00 92.81 158 ASP A C 1
ATOM 1207 O O . ASP A 1 158 ? -14.919 9.890 -5.619 1.00 92.81 158 ASP A O 1
ATOM 1211 N N . GLY A 1 159 ? -12.734 10.344 -5.839 1.00 92.19 159 GLY A N 1
ATOM 1212 C CA . GLY A 1 159 ? -12.928 11.745 -6.195 1.00 92.19 159 GLY A CA 1
ATOM 1213 C C . GLY A 1 159 ? -13.596 12.538 -5.072 1.00 92.19 159 GLY A C 1
ATOM 1214 O O . GLY A 1 159 ? -14.519 13.312 -5.344 1.00 92.19 159 GLY A O 1
A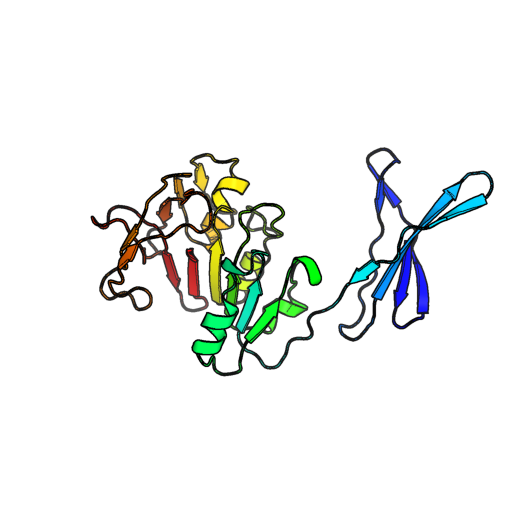TOM 1215 N N . TRP A 1 160 ? -13.135 12.324 -3.839 1.00 92.62 160 TRP A N 1
ATOM 1216 C CA . TRP A 1 160 ? -13.523 13.060 -2.629 1.00 92.62 160 TRP A CA 1
ATOM 1217 C C . TRP A 1 160 ? -15.015 12.916 -2.311 1.00 92.62 160 TRP A C 1
ATOM 1219 O O . TRP A 1 160 ? -15.715 13.867 -1.964 1.00 92.62 160 TRP A O 1
ATOM 1229 N N . SER A 1 161 ? -15.553 11.723 -2.569 1.00 95.75 161 SER A N 1
ATOM 1230 C CA . SER A 1 161 ? -16.973 11.422 -2.418 1.00 95.75 161 SER A CA 1
ATOM 1231 C C . SER A 1 161 ? -17.184 10.323 -1.392 1.00 95.75 161 SER A C 1
ATOM 1233 O O . SER A 1 161 ? -16.438 9.351 -1.339 1.00 95.75 161 SER A O 1
ATOM 1235 N N . ASN A 1 162 ? -18.280 10.427 -0.644 1.00 97.94 162 ASN A N 1
ATOM 1236 C CA . ASN A 1 162 ? -18.710 9.351 0.238 1.00 97.94 162 ASN A CA 1
ATOM 1237 C C . ASN A 1 162 ? -19.241 8.194 -0.612 1.00 97.94 162 ASN A C 1
ATOM 1239 O O . ASN A 1 162 ? -20.227 8.364 -1.342 1.00 97.94 162 ASN A O 1
ATOM 1243 N N . VAL A 1 163 ? -18.609 7.028 -0.515 1.00 97.94 163 VAL A N 1
ATOM 1244 C CA . VAL A 1 163 ? -18.948 5.864 -1.335 1.00 97.94 163 VAL A CA 1
ATOM 1245 C C . VAL A 1 163 ? -18.998 4.586 -0.512 1.00 97.94 163 VAL A C 1
ATOM 1247 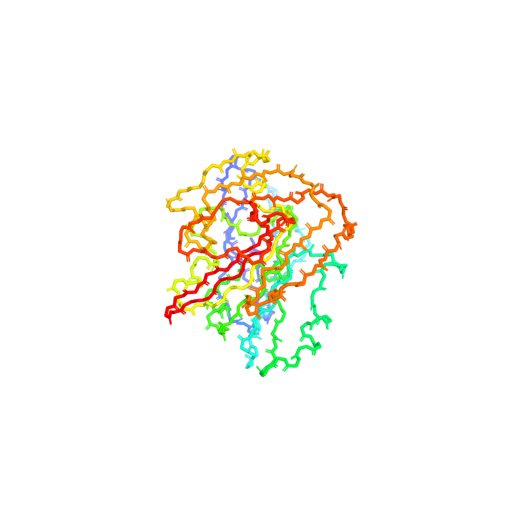O O . VAL A 1 163 ? -18.328 4.454 0.507 1.00 97.94 163 VAL A O 1
ATOM 1250 N N . ALA A 1 164 ? -19.791 3.630 -0.994 1.00 98.44 164 ALA A N 1
ATOM 1251 C CA . ALA A 1 164 ? -19.755 2.254 -0.522 1.00 98.44 164 ALA A CA 1
ATOM 1252 C C . ALA A 1 164 ? -18.735 1.459 -1.340 1.00 98.44 164 ALA A C 1
ATOM 1254 O O . ALA A 1 164 ? -18.700 1.604 -2.564 1.00 98.44 164 ALA A O 1
ATOM 1255 N N . TYR A 1 165 ? -17.995 0.579 -0.674 1.00 98.50 165 TYR A N 1
ATOM 1256 C CA . TYR A 1 165 ? -17.111 -0.386 -1.318 1.00 98.50 165 TYR A CA 1
ATOM 1257 C C . TYR A 1 165 ? -17.743 -1.775 -1.376 1.00 98.50 165 TYR A C 1
ATOM 1259 O O . TYR A 1 165 ? -18.667 -2.115 -0.631 1.00 98.50 165 TYR A O 1
ATOM 1267 N N . SER A 1 166 ? -17.244 -2.586 -2.297 1.00 97.81 166 SER A N 1
ATOM 1268 C CA . SER A 1 166 ? -17.780 -3.885 -2.667 1.00 97.81 166 SER A CA 1
ATOM 1269 C C . SER A 1 166 ? -16.663 -4.874 -3.028 1.00 97.81 166 SER A C 1
ATOM 1271 O O . SER A 1 166 ? -15.543 -4.456 -3.321 1.00 97.81 166 SER A O 1
ATOM 1273 N N . PRO A 1 167 ? -16.943 -6.194 -3.020 1.00 98.19 167 PRO A N 1
ATOM 1274 C CA . PRO A 1 167 ? -15.943 -7.203 -3.361 1.00 98.19 167 PRO A CA 1
ATOM 1275 C C . PRO A 1 167 ? -15.272 -6.950 -4.716 1.00 98.19 167 PRO A C 1
ATOM 1277 O O . PRO A 1 167 ? -15.961 -6.726 -5.715 1.00 98.19 167 PRO A O 1
ATOM 1280 N N . GLY A 1 168 ? -13.945 -7.069 -4.755 1.00 98.25 168 GLY A N 1
ATOM 1281 C CA . GLY A 1 168 ? -13.103 -6.714 -5.901 1.00 98.25 168 GLY A CA 1
ATOM 1282 C C . GLY A 1 168 ? -12.367 -5.381 -5.739 1.00 98.25 168 GLY A C 1
ATOM 1283 O O . GLY A 1 168 ? -11.418 -5.129 -6.480 1.00 98.25 168 GLY A O 1
ATOM 1284 N N . GLU A 1 169 ? -12.758 -4.560 -4.764 1.00 98.38 169 GLU A N 1
ATOM 1285 C CA . GLU A 1 169 ? -12.099 -3.298 -4.426 1.00 98.38 169 GLU A CA 1
ATOM 1286 C C . GLU A 1 169 ? -11.179 -3.499 -3.210 1.00 98.38 169 GLU A C 1
ATOM 1288 O O . GLU A 1 169 ? -11.591 -4.052 -2.191 1.00 98.38 169 GLU A O 1
ATOM 1293 N N . PHE A 1 170 ? -9.940 -3.010 -3.287 1.00 97.44 170 PHE A N 1
ATOM 1294 C CA . PHE A 1 170 ? -8.915 -3.130 -2.247 1.00 97.44 170 PHE A CA 1
ATOM 1295 C C . PHE A 1 170 ? -9.379 -2.643 -0.859 1.00 97.44 170 PHE A C 1
ATOM 1297 O O . PHE A 1 170 ? -9.130 -3.360 0.117 1.00 97.44 170 PHE A O 1
ATOM 1304 N N . PRO A 1 171 ? -10.095 -1.500 -0.724 1.00 97.19 171 PRO A N 1
ATOM 1305 C CA . PRO A 1 171 ? -10.651 -1.091 0.566 1.00 97.19 171 PRO A CA 1
ATOM 1306 C C . PRO A 1 171 ? -11.557 -2.157 1.191 1.00 97.19 171 PRO A C 1
ATOM 1308 O O . PRO A 1 171 ? -11.480 -2.397 2.394 1.00 97.19 171 PRO A O 1
ATOM 1311 N N . TYR A 1 172 ? -12.359 -2.849 0.378 1.00 97.81 172 TYR A N 1
ATOM 1312 C CA . TYR A 1 172 ? -13.240 -3.914 0.846 1.00 97.81 172 TYR A CA 1
ATOM 1313 C C . TYR A 1 172 ? -12.465 -5.204 1.130 1.00 97.81 172 TYR A C 1
ATOM 1315 O O . TYR A 1 172 ? -12.571 -5.767 2.217 1.00 97.81 172 TYR A O 1
ATOM 1323 N N . ASP A 1 173 ? -11.672 -5.668 0.164 1.00 97.31 173 ASP A N 1
ATOM 1324 C CA . ASP A 1 173 ? -11.063 -7.000 0.200 1.00 97.31 173 ASP A CA 1
ATOM 1325 C C . ASP A 1 173 ? -9.864 -7.105 1.158 1.00 97.31 173 ASP A C 1
ATOM 1327 O O . ASP A 1 173 ? -9.579 -8.196 1.650 1.00 97.31 173 ASP A O 1
ATOM 1331 N N . VAL A 1 174 ? -9.141 -6.004 1.403 1.00 96.38 174 VAL A N 1
ATOM 1332 C CA . VAL A 1 174 ? -7.927 -5.995 2.243 1.00 96.38 174 VAL A CA 1
ATOM 1333 C C . VAL A 1 174 ? -8.119 -5.183 3.507 1.00 96.38 174 VAL A C 1
ATOM 1335 O O . VAL A 1 174 ? -7.732 -5.638 4.576 1.00 96.38 174 VAL A O 1
ATOM 1338 N N . LEU A 1 175 ? -8.701 -3.986 3.430 1.00 96.44 175 LEU A N 1
ATOM 1339 C CA . LEU A 1 175 ? -8.858 -3.143 4.622 1.00 96.44 175 LEU A CA 1
ATOM 1340 C C . LEU A 1 175 ? -10.122 -3.512 5.413 1.00 96.44 175 LEU A C 1
ATOM 1342 O O . LEU A 1 175 ? -10.202 -3.248 6.609 1.00 96.44 175 LEU A O 1
ATOM 1346 N N . GLY A 1 176 ? -11.097 -4.162 4.769 1.00 96.75 176 GLY A N 1
ATOM 1347 C CA . GLY A 1 176 ? -12.392 -4.472 5.372 1.00 96.75 176 GLY A CA 1
ATOM 1348 C C . GLY A 1 176 ? -13.272 -3.232 5.576 1.00 96.75 176 GLY A C 1
ATOM 1349 O O . GLY A 1 176 ? -14.158 -3.227 6.435 1.00 96.75 176 GLY A O 1
ATOM 1350 N N . VAL A 1 177 ? -13.025 -2.179 4.794 1.00 98.12 177 VAL A N 1
ATOM 1351 C CA . VAL A 1 177 ? -13.818 -0.950 4.743 1.00 98.12 177 VAL A CA 1
ATOM 1352 C C . VAL A 1 177 ? -14.996 -1.158 3.796 1.00 98.12 177 VAL A C 1
ATOM 1354 O O . VAL A 1 177 ? -14.836 -1.561 2.648 1.00 98.12 177 VAL A O 1
ATOM 1357 N N . THR A 1 178 ? -16.200 -0.861 4.273 1.00 98.44 178 THR A N 1
ATOM 1358 C CA . THR A 1 178 ? -17.453 -1.019 3.515 1.00 98.44 178 THR A CA 1
ATOM 1359 C C . THR A 1 178 ? -18.025 0.309 3.034 1.00 98.44 178 THR A C 1
ATOM 1361 O O . THR A 1 178 ? -18.795 0.330 2.073 1.00 98.44 178 THR A O 1
ATOM 1364 N N . TYR A 1 179 ? -17.646 1.416 3.671 1.00 98.31 179 TYR A N 1
ATOM 1365 C CA . TYR A 1 179 ? -18.052 2.762 3.287 1.00 98.31 179 TYR A CA 1
ATOM 1366 C C . TYR A 1 179 ? -17.022 3.783 3.771 1.00 98.31 179 TYR A C 1
ATOM 1368 O O . TYR A 1 179 ? -16.472 3.609 4.856 1.00 98.31 179 TYR A O 1
ATOM 1376 N N . ILE A 1 180 ? -16.803 4.849 3.005 1.00 97.38 180 ILE A N 1
ATOM 1377 C CA . ILE A 1 180 ? -16.010 6.016 3.411 1.00 97.38 180 ILE A CA 1
ATOM 1378 C C . ILE A 1 180 ? -16.903 7.247 3.588 1.00 97.38 180 ILE A C 1
ATOM 1380 O O . ILE A 1 180 ? -17.761 7.553 2.755 1.00 97.38 180 ILE A O 1
ATOM 1384 N N . TYR A 1 181 ? -16.657 7.984 4.663 1.00 96.88 181 TYR A N 1
ATOM 1385 C CA . TYR A 1 181 ? -17.108 9.348 4.870 1.00 96.88 181 TYR A CA 1
ATOM 1386 C C . TYR A 1 181 ? -15.898 10.264 4.744 1.00 96.88 181 TYR A C 1
ATOM 1388 O O . TYR A 1 181 ? -15.043 10.277 5.625 1.00 96.88 181 TYR A O 1
ATOM 1396 N N . ASN A 1 182 ? -15.832 10.995 3.639 1.00 94.06 182 ASN A N 1
ATOM 1397 C CA . ASN A 1 182 ? -14.673 11.803 3.315 1.00 94.06 182 ASN A CA 1
ATOM 1398 C C . ASN A 1 182 ? -14.731 13.179 3.998 1.00 94.06 182 ASN A C 1
ATOM 1400 O O . ASN A 1 182 ? -15.832 13.722 4.169 1.00 94.06 182 ASN A O 1
ATOM 1404 N N . ASP A 1 183 ? -13.572 13.729 4.370 1.00 91.94 183 ASP A N 1
ATOM 1405 C CA . ASP A 1 183 ? -13.429 15.072 4.953 1.00 91.94 183 ASP A CA 1
ATOM 1406 C C . ASP A 1 183 ? -14.315 15.299 6.199 1.00 91.94 183 ASP A C 1
ATOM 1408 O O . ASP A 1 183 ? -15.024 16.308 6.327 1.00 91.94 183 ASP A O 1
ATOM 1412 N N . ILE A 1 184 ? -14.327 14.353 7.146 1.00 93.56 184 ILE A N 1
ATOM 1413 C CA . ILE A 1 184 ? -15.055 14.552 8.412 1.00 93.56 184 ILE A CA 1
ATOM 1414 C C . ILE A 1 184 ? -14.367 15.608 9.284 1.00 93.56 184 ILE A C 1
ATOM 1416 O O . ILE A 1 184 ? -15.047 16.313 10.040 1.00 93.56 184 ILE A O 1
ATOM 1420 N N . SER A 1 185 ? -13.046 15.745 9.145 1.00 92.31 185 SER A N 1
ATOM 1421 C CA . SER A 1 185 ? -12.221 16.757 9.809 1.00 92.31 185 SER A CA 1
ATOM 1422 C C . SER A 1 185 ? -12.351 16.730 11.338 1.00 92.31 185 SER A C 1
ATOM 1424 O O . SER A 1 185 ? -12.816 17.692 11.962 1.00 92.31 185 SER A O 1
ATOM 1426 N N . TYR A 1 186 ? -11.984 15.612 11.968 1.00 92.25 186 TYR A N 1
ATOM 1427 C CA . TYR A 1 186 ? -11.979 15.493 13.428 1.00 92.25 186 TYR A CA 1
ATOM 1428 C C . TYR A 1 186 ? -10.617 15.854 14.033 1.00 92.25 186 TYR A C 1
ATOM 1430 O O . TYR A 1 186 ? -9.583 15.655 13.422 1.00 92.25 186 TYR A O 1
ATOM 1438 N N . ASP A 1 187 ? -10.603 16.372 15.264 1.00 92.25 187 ASP A N 1
ATOM 1439 C CA . ASP A 1 187 ? -9.362 16.852 15.906 1.00 92.25 187 ASP A CA 1
ATOM 1440 C C . ASP A 1 187 ? -8.775 15.852 16.921 1.00 92.25 187 ASP A C 1
ATOM 1442 O O . ASP A 1 187 ? -7.820 16.151 17.635 1.00 92.25 187 ASP A O 1
ATOM 1446 N N . SER A 1 188 ? -9.388 14.678 17.079 1.00 94.12 188 SER A N 1
ATOM 1447 C CA . SER A 1 188 ? -8.958 13.692 18.077 1.00 94.12 188 SER A CA 1
ATOM 1448 C C . SER A 1 188 ? -9.381 12.275 17.724 1.00 94.12 188 SER A C 1
ATOM 1450 O O . SER A 1 188 ? -10.397 12.054 17.065 1.00 94.12 188 SER A O 1
ATOM 1452 N N . VAL A 1 189 ? -8.635 11.303 18.238 1.00 96.00 189 VAL A N 1
ATOM 1453 C CA . VAL A 1 189 ? -8.983 9.881 18.184 1.00 96.00 189 VAL A CA 1
ATOM 1454 C C . VAL A 1 189 ? -8.912 9.250 19.566 1.00 96.00 189 VAL A C 1
ATOM 1456 O O . VAL A 1 189 ? -8.052 9.570 20.394 1.00 96.00 189 VAL A O 1
ATOM 1459 N N . TYR A 1 190 ? -9.833 8.319 19.803 1.00 97.81 190 TYR A N 1
ATOM 1460 C CA . TYR A 1 190 ? -9.970 7.592 21.057 1.00 97.81 190 TYR A CA 1
ATOM 1461 C C . TYR A 1 190 ? -9.727 6.111 20.807 1.00 97.81 190 TYR A C 1
ATOM 1463 O O . TYR A 1 190 ? -10.509 5.431 20.140 1.00 97.81 190 TYR A O 1
ATOM 1471 N N . GLY A 1 191 ? -8.618 5.623 21.346 1.00 98.06 191 GLY A N 1
ATOM 1472 C CA . GLY A 1 191 ? -8.231 4.228 21.324 1.00 98.06 191 GLY A CA 1
ATOM 1473 C C . GLY A 1 191 ? -9.236 3.372 22.081 1.00 98.06 191 GLY A C 1
ATOM 1474 O O . GLY A 1 191 ? -9.690 3.721 23.174 1.00 98.06 191 GLY A O 1
ATOM 1475 N N . VAL A 1 192 ? -9.569 2.212 21.530 1.00 97.56 192 VAL A N 1
ATOM 1476 C CA . VAL A 1 192 ? -10.498 1.282 22.169 1.00 97.56 192 VAL A CA 1
ATOM 1477 C C . VAL A 1 192 ? -9.837 0.637 23.391 1.00 97.56 192 VAL A C 1
ATOM 1479 O O . VAL A 1 192 ? -8.736 0.090 23.339 1.00 97.56 192 VAL A O 1
ATOM 1482 N N . THR A 1 193 ? -10.502 0.714 24.547 1.00 96.12 193 THR A N 1
ATOM 1483 C CA . THR A 1 193 ? -9.961 0.170 25.804 1.00 96.12 193 THR A CA 1
ATOM 1484 C C . THR A 1 193 ? -9.829 -1.350 25.728 1.00 96.12 193 THR A C 1
ATOM 1486 O O . THR A 1 193 ? -10.806 -2.050 25.474 1.00 96.12 193 THR A O 1
ATOM 1489 N N . GLY A 1 194 ? -8.631 -1.865 26.021 1.00 95.19 194 GLY A N 1
ATOM 1490 C CA . GLY A 1 194 ? -8.329 -3.297 25.968 1.00 95.19 194 GLY A CA 1
ATOM 1491 C C . GLY A 1 194 ? -7.935 -3.812 24.582 1.00 95.19 194 GLY A C 1
ATOM 1492 O O . GLY A 1 194 ? -7.584 -4.986 24.472 1.00 95.19 194 GLY A O 1
ATOM 1493 N N . ASP A 1 195 ? -7.951 -2.961 23.551 1.00 96.25 195 ASP A N 1
ATOM 1494 C CA . ASP A 1 195 ? -7.353 -3.295 22.262 1.00 96.25 195 ASP A CA 1
ATOM 1495 C C . ASP A 1 195 ? -5.819 -3.394 22.390 1.00 96.25 195 ASP A C 1
ATOM 1497 O O . ASP A 1 195 ? -5.221 -2.537 23.044 1.00 96.25 195 ASP A O 1
ATOM 1501 N N . PRO A 1 196 ? -5.156 -4.412 21.805 1.00 94.25 196 PRO A N 1
ATOM 1502 C CA . PRO A 1 196 ? -3.712 -4.604 21.942 1.00 94.25 196 PRO A CA 1
ATOM 1503 C C . PRO A 1 196 ? -2.851 -3.490 21.333 1.00 94.25 196 PRO A C 1
ATOM 1505 O O . PRO A 1 196 ? -1.677 -3.406 21.688 1.00 94.25 196 PRO A O 1
ATOM 1508 N N . ILE A 1 197 ? -3.393 -2.672 20.425 1.00 94.12 197 ILE A N 1
ATOM 1509 C CA . ILE A 1 197 ? -2.654 -1.601 19.751 1.00 94.12 197 ILE A CA 1
ATOM 1510 C C . ILE A 1 197 ? -2.912 -0.271 20.452 1.00 94.12 197 ILE A C 1
ATOM 1512 O O . ILE A 1 197 ? -1.973 0.421 20.841 1.00 94.12 197 ILE A O 1
ATOM 1516 N N . THR A 1 198 ? -4.183 0.087 20.635 1.00 96.00 198 THR A N 1
ATOM 1517 C CA . THR A 1 198 ? -4.544 1.454 21.040 1.00 96.00 198 THR A CA 1
ATOM 1518 C C . THR A 1 198 ? -4.906 1.576 22.516 1.00 96.00 198 THR A C 1
ATOM 1520 O O . THR A 1 198 ? -4.712 2.639 23.090 1.00 96.00 198 THR A O 1
ATOM 1523 N N . SER A 1 199 ? -5.390 0.508 23.161 1.00 94.81 199 SER A N 1
ATOM 1524 C CA . SER A 1 199 ? -5.629 0.362 24.609 1.00 94.81 199 SER A CA 1
ATOM 1525 C C . SER A 1 199 ? -6.069 1.632 25.377 1.00 94.81 199 SER A C 1
ATOM 1527 O O . SER A 1 199 ? -5.593 1.886 26.489 1.00 94.81 199 SER A O 1
ATOM 1529 N N . GLY A 1 200 ? -7.007 2.421 24.845 1.00 92.88 200 GLY A N 1
ATOM 1530 C CA . GLY A 1 200 ? -7.500 3.628 25.528 1.00 92.88 200 GLY A CA 1
ATOM 1531 C C . GLY A 1 200 ? -6.627 4.880 25.385 1.00 92.88 200 GLY A C 1
ATOM 1532 O O . GLY A 1 200 ? -6.846 5.846 26.117 1.00 92.88 200 GLY A O 1
ATOM 1533 N N . VAL A 1 201 ? -5.635 4.881 24.490 1.00 95.81 201 VAL A N 1
ATOM 1534 C CA . VAL A 1 201 ? -4.871 6.084 24.128 1.00 95.81 201 VAL A CA 1
ATOM 1535 C C . VAL A 1 201 ? -5.833 7.150 23.621 1.00 95.81 201 VAL A C 1
ATOM 1537 O O . VAL A 1 201 ? -6.697 6.869 22.802 1.00 95.81 201 VAL A O 1
ATOM 1540 N N . VAL A 1 202 ? -5.667 8.381 24.091 1.00 96.50 202 VAL A N 1
ATOM 1541 C CA . VAL A 1 202 ? -6.349 9.546 23.524 1.00 96.50 202 VAL A CA 1
ATOM 1542 C C . VAL A 1 202 ? -5.285 10.405 22.871 1.00 96.50 202 VAL A C 1
ATOM 1544 O O . VAL A 1 202 ? -4.317 10.784 23.538 1.00 96.50 202 VAL A O 1
ATOM 1547 N N . ALA A 1 203 ? -5.456 10.678 21.584 1.00 92.75 203 ALA A N 1
ATOM 1548 C CA . ALA A 1 203 ? -4.569 11.543 20.828 1.00 92.75 203 ALA A CA 1
ATOM 1549 C C . ALA A 1 203 ? -5.366 12.732 20.297 1.00 92.75 203 ALA A C 1
ATOM 1551 O O . ALA A 1 203 ? -6.362 12.557 19.599 1.00 92.75 203 ALA A O 1
ATOM 1552 N N . GLU A 1 204 ? -4.912 13.932 20.647 1.00 92.25 204 GLU A N 1
ATOM 1553 C CA . GLU A 1 204 ? -5.298 15.151 19.943 1.00 92.25 204 GLU A CA 1
ATOM 1554 C C . GLU A 1 204 ? -4.463 15.214 18.668 1.00 92.25 204 GLU A C 1
ATOM 1556 O O . GLU A 1 204 ? -3.237 15.065 18.716 1.00 92.25 204 GLU A O 1
ATOM 1561 N N . LEU A 1 205 ? -5.126 15.407 17.539 1.00 86.75 205 LEU A N 1
ATOM 1562 C CA . LEU A 1 205 ? -4.483 15.448 16.244 1.00 86.75 205 LEU A CA 1
ATOM 1563 C C . LEU A 1 205 ? -3.965 16.858 16.005 1.00 86.75 205 LEU A C 1
ATOM 1565 O O . LEU A 1 205 ? -4.695 17.842 15.917 1.00 86.75 205 LEU A O 1
ATOM 1569 N N . THR A 1 206 ? -2.644 16.965 15.960 1.00 77.00 206 THR A N 1
ATOM 1570 C CA . THR A 1 206 ? -1.975 18.172 15.497 1.00 77.00 206 THR A CA 1
ATOM 1571 C C . THR A 1 206 ? -1.642 17.954 14.040 1.00 77.00 206 THR A C 1
ATOM 1573 O O . THR A 1 206 ? -0.642 17.307 13.745 1.00 77.00 206 THR A O 1
ATOM 1576 N N . HIS A 1 207 ? -2.483 18.460 13.145 1.00 69.06 207 HIS A N 1
ATOM 1577 C CA . HIS A 1 207 ? -2.288 18.268 11.714 1.00 69.06 207 HIS A CA 1
ATOM 1578 C C . HIS A 1 207 ? -1.074 19.099 11.260 1.00 69.06 207 HIS A C 1
ATOM 1580 O O . HIS A 1 207 ? -1.123 20.334 11.321 1.00 69.06 207 HIS A O 1
ATOM 1586 N N . PRO A 1 208 ? 0.043 18.468 10.839 1.00 60.53 208 PRO A N 1
ATOM 1587 C CA . PRO A 1 208 ? 1.102 19.195 10.143 1.00 60.53 208 PRO A CA 1
ATOM 1588 C C . PRO A 1 208 ? 0.610 19.704 8.771 1.00 60.53 208 PRO A C 1
ATOM 1590 O O . PRO A 1 208 ? 1.211 20.623 8.213 1.00 60.53 208 PRO A O 1
ATOM 1593 N N . LEU A 1 209 ? -0.503 19.138 8.282 1.00 68.19 209 LEU A N 1
ATOM 1594 C CA . LEU A 1 209 ? -1.244 19.469 7.065 1.00 68.19 209 LEU A CA 1
ATOM 1595 C C . LEU A 1 209 ? -2.651 20.019 7.385 1.00 68.19 209 LEU A C 1
ATOM 1597 O O . LEU A 1 209 ? -2.942 20.410 8.517 1.00 68.19 209 LEU A O 1
ATOM 1601 N N . THR A 1 210 ? -3.515 20.123 6.372 1.00 82.00 210 THR A N 1
ATOM 1602 C CA . THR A 1 210 ? -4.926 20.496 6.569 1.00 82.00 210 THR A CA 1
ATOM 1603 C C . THR A 1 210 ? -5.682 19.306 7.159 1.00 82.00 210 THR A C 1
ATOM 1605 O O . THR A 1 210 ? -5.371 18.176 6.820 1.00 82.00 210 THR A O 1
ATOM 1608 N N . ASN A 1 211 ? -6.651 19.553 8.044 1.00 87.38 211 ASN A N 1
ATOM 1609 C CA . ASN A 1 211 ? -7.475 18.484 8.607 1.00 87.38 211 ASN A CA 1
ATOM 1610 C C . ASN A 1 211 ? -8.493 17.978 7.566 1.00 87.38 211 ASN A C 1
ATOM 1612 O O . ASN A 1 211 ? -9.533 18.619 7.369 1.00 87.38 211 ASN A O 1
ATOM 1616 N N . TRP A 1 212 ? -8.175 16.851 6.935 1.00 88.19 212 TRP A N 1
ATOM 1617 C CA . TRP A 1 212 ? -9.003 16.146 5.951 1.00 88.19 212 TRP A CA 1
ATOM 1618 C C . TRP A 1 212 ? -9.347 14.721 6.389 1.00 88.19 212 TRP A C 1
ATOM 1620 O O . TRP A 1 212 ? -9.789 13.911 5.592 1.00 88.19 212 TRP A O 1
ATOM 1630 N N . ASP A 1 213 ? -9.218 14.435 7.687 1.00 89.69 213 ASP A N 1
ATOM 1631 C CA . ASP A 1 213 ? -9.387 13.080 8.191 1.00 89.69 213 ASP A CA 1
ATOM 1632 C C . ASP A 1 213 ? -10.745 12.463 7.804 1.00 89.69 213 ASP A C 1
ATOM 1634 O O . ASP A 1 213 ? -11.823 13.041 8.033 1.00 89.69 213 ASP A O 1
ATOM 1638 N N . ASP A 1 214 ? -10.666 11.244 7.278 1.00 92.06 214 ASP A N 1
ATOM 1639 C CA . ASP A 1 214 ? -11.792 10.423 6.854 1.00 92.06 214 ASP A CA 1
ATOM 1640 C C . ASP A 1 214 ? -12.344 9.558 8.004 1.00 92.06 214 ASP A C 1
ATOM 1642 O O . ASP A 1 214 ? -11.629 9.128 8.908 1.00 92.06 214 ASP A O 1
ATOM 1646 N N . GLU A 1 215 ? -13.633 9.216 7.945 1.00 95.38 215 GLU A N 1
ATOM 1647 C CA . GLU A 1 215 ? -14.212 8.135 8.754 1.00 95.38 215 GLU A CA 1
ATOM 1648 C C . GLU A 1 215 ? -14.663 6.975 7.866 1.00 95.38 215 GLU A C 1
ATOM 1650 O O . GLU A 1 215 ? -14.969 7.142 6.686 1.00 95.38 215 GLU A O 1
ATOM 1655 N N . VAL A 1 216 ? -14.763 5.776 8.440 1.00 97.56 216 VAL A N 1
ATOM 1656 C CA . VAL A 1 216 ? -15.141 4.571 7.692 1.00 97.56 216 VAL A CA 1
ATOM 1657 C C . VAL A 1 216 ? -16.240 3.768 8.382 1.00 97.56 216 VAL A C 1
ATOM 1659 O O . VAL A 1 216 ? -16.292 3.695 9.608 1.00 97.56 216 VAL A O 1
ATOM 1662 N N . ASP A 1 217 ? -17.079 3.093 7.595 1.00 98.31 217 ASP A N 1
ATOM 1663 C CA . ASP A 1 217 ? -17.820 1.918 8.064 1.00 98.31 217 ASP A CA 1
ATOM 1664 C C . ASP A 1 217 ? -17.026 0.654 7.735 1.00 98.31 217 ASP A C 1
ATOM 1666 O O . ASP A 1 217 ? -16.416 0.539 6.670 1.00 98.31 217 ASP A O 1
ATOM 1670 N N . ILE A 1 218 ? -17.080 -0.340 8.618 1.00 98.31 218 ILE A N 1
ATOM 1671 C CA . ILE A 1 218 ? -16.266 -1.560 8.528 1.00 98.31 218 ILE A CA 1
ATOM 1672 C C . ILE A 1 218 ? -17.124 -2.826 8.462 1.00 98.31 218 ILE A C 1
ATOM 1674 O O . ILE A 1 218 ? -18.261 -2.852 8.940 1.00 98.31 218 ILE A O 1
ATOM 1678 N N . ASP A 1 219 ? -16.572 -3.893 7.884 1.00 97.00 219 ASP A N 1
ATOM 1679 C CA . ASP A 1 219 ? -17.199 -5.216 7.898 1.00 97.00 219 ASP A CA 1
ATOM 1680 C C . ASP A 1 219 ? -17.321 -5.746 9.339 1.00 97.00 219 ASP A C 1
ATOM 1682 O O . ASP A 1 219 ? -16.515 -5.457 10.222 1.00 97.00 219 ASP A O 1
ATOM 1686 N N . THR A 1 220 ? -18.326 -6.583 9.582 1.00 93.94 220 THR A N 1
ATOM 1687 C CA . THR A 1 220 ? -18.571 -7.245 10.872 1.00 93.94 220 THR A CA 1
ATOM 1688 C C . THR A 1 220 ? -17.413 -8.089 11.416 1.00 93.94 220 THR A C 1
ATOM 1690 O O . THR A 1 220 ? -17.394 -8.371 12.614 1.00 93.94 220 THR A O 1
ATOM 1693 N N . ASN A 1 221 ? -16.480 -8.521 10.564 1.00 92.69 221 ASN A N 1
ATOM 1694 C CA . ASN A 1 221 ? -15.298 -9.287 10.971 1.00 92.69 221 ASN A CA 1
ATOM 1695 C C . ASN A 1 221 ? -14.092 -8.400 11.324 1.00 92.69 221 ASN A C 1
ATOM 1697 O O . ASN A 1 221 ? -13.043 -8.913 11.710 1.00 92.69 221 ASN A O 1
ATOM 1701 N N . VAL A 1 222 ? -14.245 -7.082 11.208 1.00 97.38 222 VAL A N 1
ATOM 1702 C CA . VAL A 1 222 ? -13.212 -6.081 11.468 1.00 97.38 222 VAL A CA 1
ATOM 1703 C C . VAL A 1 222 ? -13.488 -5.401 12.807 1.00 97.38 222 VAL A C 1
ATOM 1705 O O . VAL A 1 222 ? -14.627 -5.303 13.265 1.00 97.38 222 VAL A O 1
ATOM 1708 N N . VAL A 1 223 ? -12.429 -4.941 13.467 1.00 97.44 223 VAL A N 1
ATOM 1709 C CA . VAL A 1 223 ? -12.498 -4.289 14.774 1.00 97.44 223 VAL A CA 1
ATOM 1710 C C . VAL A 1 223 ? -12.025 -2.847 14.645 1.00 97.44 223 VAL A C 1
ATOM 1712 O O . VAL A 1 223 ? -10.894 -2.603 14.230 1.00 97.44 223 VAL A O 1
ATOM 1715 N N . SER A 1 224 ? -12.856 -1.886 15.054 1.00 98.06 224 SER A N 1
ATOM 1716 C CA . SER A 1 224 ? -12.413 -0.502 15.250 1.00 98.06 224 SER A CA 1
ATOM 1717 C C . SER A 1 224 ? -11.392 -0.440 16.383 1.00 98.06 224 SER A C 1
ATOM 1719 O O . SER A 1 224 ? -11.631 -0.974 17.468 1.00 98.06 224 SER A O 1
ATOM 1721 N N . ILE A 1 225 ? -10.270 0.234 16.148 1.00 98.06 225 ILE A N 1
ATOM 1722 C CA . ILE A 1 225 ? -9.218 0.451 17.152 1.00 98.06 225 ILE A CA 1
ATOM 1723 C C . ILE A 1 225 ? -9.095 1.917 17.549 1.00 98.06 225 ILE A C 1
ATOM 1725 O O . ILE A 1 225 ? -8.669 2.196 18.670 1.00 98.06 225 ILE A O 1
ATOM 1729 N N . PHE A 1 226 ? -9.540 2.829 16.689 1.00 98.00 226 PHE A N 1
ATOM 1730 C CA . PHE A 1 226 ? -9.753 4.236 16.998 1.00 98.00 226 PHE A CA 1
ATOM 1731 C C . PHE A 1 226 ? -11.186 4.636 16.664 1.00 98.00 226 PHE A C 1
ATOM 1733 O O . PHE A 1 226 ? -11.776 4.164 15.693 1.00 98.00 226 PHE A O 1
ATOM 1740 N N . THR A 1 227 ? -11.749 5.495 17.507 1.00 97.88 227 THR A N 1
ATOM 1741 C CA . THR A 1 227 ? -13.142 5.943 17.432 1.00 97.88 227 THR A CA 1
ATOM 1742 C C . THR A 1 227 ? -13.263 7.410 17.837 1.00 97.88 227 THR A C 1
ATOM 1744 O O . THR A 1 227 ? -12.286 8.017 18.291 1.00 97.88 227 THR A O 1
ATOM 1747 N N . ASP A 1 228 ? -14.456 7.984 17.703 1.00 96.88 228 ASP A N 1
ATOM 1748 C CA . ASP A 1 228 ? -14.823 9.211 18.406 1.00 96.88 228 ASP A CA 1
ATOM 1749 C C . ASP A 1 228 ? -15.021 8.973 19.920 1.00 96.88 228 ASP A C 1
ATOM 1751 O O . ASP A 1 228 ? -15.054 7.844 20.409 1.00 96.88 228 ASP A O 1
ATOM 1755 N N . ALA A 1 229 ? -15.202 10.046 20.694 1.00 95.62 229 ALA A N 1
ATOM 1756 C CA . ALA A 1 229 ? -15.335 9.956 22.151 1.00 95.62 229 ALA A CA 1
ATOM 1757 C C . ALA A 1 229 ? -16.525 9.091 22.614 1.00 95.62 229 ALA A C 1
ATOM 1759 O O . ALA A 1 229 ? -16.502 8.551 23.723 1.00 95.62 229 ALA A O 1
ATOM 1760 N N . ALA A 1 230 ? -17.582 8.992 21.798 1.00 95.88 230 ALA A N 1
ATOM 1761 C CA . ALA A 1 230 ? -18.761 8.191 22.103 1.00 95.88 230 ALA A CA 1
ATOM 1762 C C . ALA A 1 230 ? -18.646 6.729 21.631 1.00 95.88 230 ALA A C 1
ATOM 1764 O O . ALA A 1 230 ? -19.563 5.952 21.908 1.00 95.88 230 ALA A O 1
ATOM 1765 N N . ALA A 1 231 ? -17.543 6.352 20.971 1.00 95.31 231 ALA A N 1
ATOM 1766 C CA . ALA A 1 231 ? -17.330 5.042 20.358 1.00 95.31 231 ALA A CA 1
ATOM 1767 C C . ALA A 1 231 ? -18.455 4.649 19.379 1.00 95.31 231 ALA A C 1
ATOM 1769 O O . ALA A 1 231 ? -18.987 3.538 19.416 1.00 95.31 231 ALA A O 1
ATOM 1770 N N . THR A 1 232 ? -18.854 5.603 18.542 1.00 95.50 232 THR A N 1
ATOM 1771 C CA . THR A 1 232 ? -19.922 5.486 17.543 1.00 95.50 232 THR A CA 1
ATOM 1772 C C . THR A 1 232 ? -19.423 5.489 16.103 1.00 95.50 232 THR A C 1
ATOM 1774 O O . THR A 1 232 ? -20.131 4.965 15.247 1.00 95.50 232 THR A O 1
ATOM 1777 N N . THR A 1 233 ? -18.231 6.028 15.840 1.00 96.69 233 THR A N 1
ATOM 1778 C CA . THR A 1 233 ? -17.604 6.046 14.507 1.00 96.69 233 THR A CA 1
ATOM 1779 C C . THR A 1 233 ? -16.260 5.321 14.518 1.00 96.69 233 THR A C 1
ATOM 1781 O O . THR A 1 233 ? -15.663 5.127 15.580 1.00 96.69 233 THR A O 1
ATOM 1784 N N . CYS A 1 234 ? -15.785 4.885 13.348 1.00 97.75 234 CYS A N 1
ATOM 1785 C CA . CYS A 1 234 ? -14.500 4.207 13.188 1.00 97.75 234 CYS A CA 1
ATOM 1786 C C . CYS A 1 234 ? -13.503 5.121 12.462 1.00 97.75 234 CYS A C 1
ATOM 1788 O O . CYS A 1 234 ? -13.799 5.635 11.387 1.00 97.75 234 CYS A O 1
ATOM 1790 N N . ARG A 1 235 ? -12.323 5.292 13.070 1.00 95.69 235 ARG A N 1
ATOM 1791 C CA . ARG A 1 235 ? -11.223 6.192 12.650 1.00 95.69 235 ARG A CA 1
ATOM 1792 C C . ARG A 1 235 ? -9.883 5.460 12.534 1.00 95.69 235 ARG A C 1
ATOM 1794 O O . ARG A 1 235 ? -8.818 6.015 12.762 1.00 95.69 235 ARG A O 1
ATOM 1801 N N . GLY A 1 236 ? -9.966 4.147 12.384 1.00 96.62 236 GLY A N 1
ATOM 1802 C CA . GLY A 1 236 ? -8.833 3.241 12.410 1.00 96.62 236 GLY A CA 1
ATOM 1803 C C . GLY A 1 236 ? -9.305 1.857 12.810 1.00 96.62 236 GLY A C 1
ATOM 1804 O O . GLY A 1 236 ? -10.121 1.697 13.728 1.00 96.62 236 GLY A O 1
ATOM 1805 N N . LEU A 1 237 ? -8.794 0.847 12.123 1.00 98.00 237 LEU A N 1
ATOM 1806 C CA . LEU A 1 237 ? -9.276 -0.520 12.223 1.00 98.00 237 LEU A CA 1
ATOM 1807 C C . LEU A 1 237 ? -8.139 -1.532 12.260 1.00 98.00 237 LEU A C 1
ATOM 1809 O O . LEU A 1 237 ? -6.997 -1.262 11.885 1.00 98.00 237 LEU A O 1
ATOM 1813 N N . ARG A 1 238 ? -8.487 -2.741 12.685 1.00 98.00 238 ARG A N 1
ATOM 1814 C CA . ARG A 1 238 ? -7.686 -3.930 12.432 1.00 98.00 238 ARG A CA 1
ATOM 1815 C C . ARG A 1 238 ? -8.570 -5.137 12.192 1.00 98.00 238 ARG A C 1
ATOM 1817 O O . ARG A 1 238 ? -9.674 -5.233 12.731 1.00 98.00 238 ARG A O 1
ATOM 1824 N N . TRP A 1 239 ? -8.027 -6.112 11.491 1.00 97.38 239 TRP A N 1
ATOM 1825 C CA . TRP A 1 239 ? -8.546 -7.468 11.496 1.00 97.38 239 TRP A CA 1
ATOM 1826 C C . TRP A 1 239 ? -7.392 -8.455 11.420 1.00 97.38 239 TRP A C 1
ATOM 1828 O O . TRP A 1 239 ? -6.270 -8.124 11.031 1.00 97.38 239 TRP A O 1
ATOM 1838 N N . ASP A 1 240 ? -7.662 -9.673 11.857 1.00 95.56 240 ASP A N 1
ATOM 1839 C CA . ASP A 1 240 ? -6.725 -10.766 11.732 1.00 95.56 240 ASP A CA 1
ATOM 1840 C C . ASP A 1 240 ? -7.455 -12.089 11.565 1.00 95.56 240 ASP A C 1
ATOM 1842 O O . ASP A 1 240 ? -8.554 -12.289 12.088 1.00 95.56 240 ASP A O 1
ATOM 1846 N N . ASP A 1 241 ? -6.818 -12.994 10.839 1.00 92.19 241 ASP A N 1
ATOM 1847 C CA . ASP A 1 241 ? -7.237 -14.377 10.725 1.00 92.19 241 ASP A CA 1
ATOM 1848 C C . ASP A 1 241 ? -6.058 -15.317 11.030 1.00 92.19 241 ASP A C 1
ATOM 1850 O O . ASP A 1 241 ? -5.156 -14.992 11.810 1.00 92.19 241 ASP A O 1
ATOM 1854 N N . VAL A 1 242 ? -6.117 -16.544 10.513 1.00 91.38 242 VAL A N 1
ATOM 1855 C CA . VAL A 1 242 ? -5.068 -17.542 10.737 1.00 91.38 242 VAL A CA 1
ATOM 1856 C C . VAL A 1 242 ? -3.794 -17.252 9.938 1.00 91.38 242 VAL A C 1
ATOM 1858 O O . VAL A 1 242 ? -2.716 -17.655 10.379 1.00 91.38 242 VAL A O 1
ATOM 1861 N N . ASP A 1 243 ? -3.916 -16.547 8.816 1.00 92.75 243 ASP A N 1
ATOM 1862 C CA . ASP A 1 243 ? -2.861 -16.347 7.828 1.00 92.75 243 ASP A CA 1
ATOM 1863 C C . ASP A 1 243 ? -2.333 -14.902 7.838 1.00 92.75 243 ASP A C 1
ATOM 1865 O O . ASP A 1 243 ? -1.150 -14.683 7.578 1.00 92.75 243 ASP A O 1
ATOM 1869 N N . ASN A 1 244 ? -3.170 -13.921 8.194 1.00 95.06 244 ASN A N 1
ATOM 1870 C CA . ASN A 1 244 ? -2.898 -12.503 7.991 1.00 95.06 244 ASN A CA 1
ATOM 1871 C C . ASN A 1 244 ? -3.313 -11.614 9.167 1.00 95.06 244 ASN A C 1
ATOM 1873 O O . ASN A 1 244 ? -4.203 -11.920 9.966 1.00 95.06 244 ASN A O 1
ATOM 1877 N N . LYS A 1 245 ? -2.670 -10.447 9.231 1.00 96.69 245 LYS A N 1
ATOM 1878 C CA . LYS A 1 245 ? -3.026 -9.328 10.105 1.00 96.69 245 LYS A CA 1
ATOM 1879 C C . LYS A 1 245 ? -3.002 -8.046 9.294 1.00 96.69 245 LYS A C 1
ATOM 1881 O O . LYS A 1 245 ? -2.010 -7.780 8.615 1.00 96.69 245 LYS A O 1
ATOM 1886 N N . VAL A 1 246 ? -4.054 -7.248 9.418 1.00 97.75 246 VAL A N 1
ATOM 1887 C CA . VAL A 1 246 ? -4.150 -5.930 8.795 1.00 97.75 246 VAL A CA 1
ATOM 1888 C C . VAL A 1 246 ? -4.485 -4.892 9.850 1.00 97.75 246 VAL A C 1
ATOM 1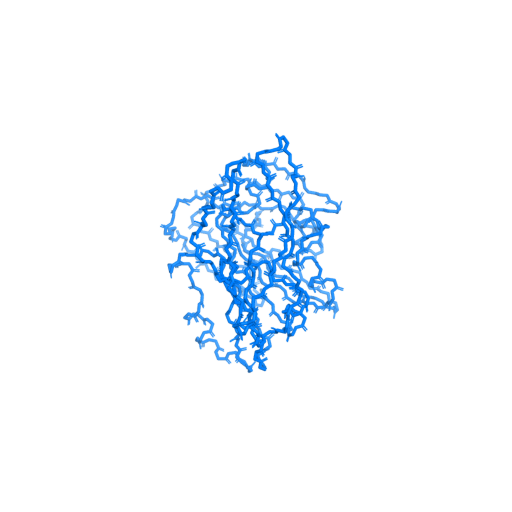890 O O . VAL A 1 246 ? -5.373 -5.090 10.679 1.00 97.75 246 VAL A O 1
ATOM 1893 N N . VAL A 1 247 ? -3.765 -3.779 9.808 1.00 98.06 247 VAL A N 1
ATOM 1894 C CA . VAL A 1 247 ? -4.067 -2.547 10.532 1.00 98.06 247 VAL A CA 1
ATOM 1895 C C . VAL A 1 247 ? -4.168 -1.440 9.495 1.00 98.06 247 VAL A C 1
ATOM 1897 O O . VAL A 1 247 ? -3.270 -1.316 8.662 1.00 98.06 247 VAL A O 1
ATOM 1900 N N . PHE A 1 248 ? -5.248 -0.667 9.547 1.00 96.75 248 PHE A N 1
ATOM 1901 C CA . PHE A 1 248 ? -5.446 0.497 8.691 1.00 96.75 248 PHE A CA 1
ATOM 1902 C C . PHE A 1 248 ? -5.776 1.717 9.541 1.00 96.75 248 PHE A C 1
ATOM 1904 O O . PHE A 1 248 ? -6.666 1.634 10.397 1.00 96.75 248 PHE A O 1
ATOM 1911 N N . LEU A 1 249 ? -5.029 2.799 9.326 1.00 91.75 249 LEU A N 1
ATOM 1912 C CA . LEU A 1 249 ? -5.179 4.084 10.003 1.00 91.75 249 LEU A CA 1
ATOM 1913 C C . LEU A 1 249 ? -5.393 5.205 8.993 1.00 91.75 249 LEU A C 1
ATOM 1915 O O . LEU A 1 249 ? -4.614 5.249 8.011 1.00 91.75 249 LEU A O 1
#

Radius of gyration: 21.4 Å; chains: 1; bounding box: 48×38×68 Å

pLDDT: mean 91.42, std 7.26, range [58.97, 98.5]

Organism: NCBI:txid412755